Protein AF-A0A818EEG2-F1 (afdb_monomer_lite)

Secondary structure (DSSP, 8-state):
--HHHHHHHHHHHHHHHHHHHHHHHHTSS--S---S-TT--EEEEEEESSS-SEEEE-SSS-EEEEETTSEEEEEEEEES-TT-EEEEESSTT-----TTS----EE-EE--SS-TT-EEEEEEEEPPP-SSEEEEEEE-TT-SPPEE--S-TTSEEEEEPPSS-HHHHHHHHHHHHHHHHHHHHHHHHHHHS-HHHHHHHHHHS-HHHHHHHHHHHHHHTTHHHHHHHHHHHHHHHHHHHHHHHHTTS-STHHHHHHHHHHHIIIIIHHHHHHHHHHHHHHHHSHHHHHHHHHHHHHHHHHHHHHHHHHHHHHHHHHHHHHHT--

pLDDT: mean 72.92, std 18.64, range [27.44, 93.38]

Foldseek 3Di:
DPPVVVVVVVVVVVVVVVVVVVVVVLVPPDPPDDPPDPPDKAWPAKDFDADAQWDQPPPPLQAIEDAAQDWTKIKIKIPQLAQKWKWKDQDQADPDDDPPDDTPTWGWHFDDPDDPPITITMDTDRHHADQGKIFMWMDHNVGPDIHTNHSDRRRIYHHDYDPDDPVVLVVLLVVLLVQLLLLQQLLLLLVVQALVNLVCCLVPNDPVLVLLSVLCNVVCVLVLLLNLLSVVSNVVSLVVSLVSQCNVDPDPCSNVVSVVCSCPRSHDVSNVVCNVCVSPSCSVCVVVSVVSSVVCVVPSVVVSVVVVVVVVVVVVVVVVVVVVVD

Sequence (326 aa):
MKHIFILFKTSRRQALMTDGSKKEEFHTADQHQLPSERSQTYLLTMLPVAKGDYVFNGEGDQEWEIQGNTDAQFTIYGENLDGAQLSFTTHSGSCQWERKNKVYTLKVNAFDPHERMSERAFITLNLPYYNSTLYMCLTPSNSNEVFHQGDRPGLKVRVTRRALPVWTTILCLVFLLALSGLFSGLNLGLMSLTPHDLKVIQEAGTPNDRKYAKRIYPVRKRGNFLLCTILLGNVLVNSTTTILLDTLISGGFAVAAATLAIVIFGEIIPQAICSRHGLKVGSQTILLTQLFMILTLPISFPLSKLLDFILGNILENTQRGYDNTI

Structure (mmCIF, N/CA/C/O backbone):
data_AF-A0A818EEG2-F1
#
_entry.id   AF-A0A818EEG2-F1
#
loop_
_atom_site.group_PDB
_atom_site.id
_atom_site.type_symbol
_atom_site.label_atom_id
_atom_site.label_alt_id
_atom_site.label_comp_id
_atom_site.label_asym_id
_atom_site.label_entity_id
_atom_site.label_seq_id
_atom_site.pdbx_PDB_ins_code
_atom_site.Cartn_x
_atom_site.Cartn_y
_atom_site.Cartn_z
_atom_site.occupancy
_atom_site.B_iso_or_equiv
_atom_site.auth_seq_id
_atom_site.auth_comp_id
_atom_site.auth_asym_id
_atom_site.auth_atom_id
_atom_site.pdbx_PDB_model_num
ATOM 1 N N . MET A 1 1 ? 27.568 -2.363 16.804 1.00 39.66 1 MET A N 1
ATOM 2 C CA . MET A 1 1 ? 27.586 -1.542 15.566 1.00 39.66 1 MET A CA 1
ATOM 3 C C . MET A 1 1 ? 28.703 -1.866 14.556 1.00 39.66 1 MET A C 1
ATOM 5 O O . MET A 1 1 ? 28.623 -1.359 13.450 1.00 39.66 1 MET A O 1
ATOM 9 N N . LYS A 1 2 ? 29.699 -2.731 14.843 1.00 27.56 2 LYS A N 1
ATOM 10 C CA . LYS A 1 2 ? 30.751 -3.107 13.861 1.00 27.56 2 LYS A CA 1
ATOM 11 C C . LYS A 1 2 ? 30.478 -4.392 13.049 1.00 27.56 2 LYS A C 1
ATOM 13 O O . LYS A 1 2 ? 31.063 -4.561 11.988 1.00 27.56 2 LYS A O 1
ATOM 18 N N . HIS A 1 3 ? 29.546 -5.251 13.474 1.00 27.44 3 HIS A N 1
ATOM 19 C CA . HIS A 1 3 ? 29.240 -6.518 12.780 1.00 27.44 3 HIS A CA 1
ATOM 20 C C . HIS A 1 3 ? 28.270 -6.395 11.584 1.00 27.44 3 HIS A C 1
ATOM 22 O O . HIS A 1 3 ? 28.329 -7.213 10.673 1.00 27.44 3 HIS A O 1
ATOM 28 N N . ILE A 1 4 ? 27.440 -5.346 11.519 1.00 33.72 4 ILE A N 1
ATOM 29 C CA . ILE A 1 4 ? 26.512 -5.106 10.390 1.00 33.72 4 ILE A CA 1
ATOM 30 C C . ILE A 1 4 ? 27.234 -4.529 9.159 1.00 33.72 4 ILE A C 1
ATOM 32 O O . ILE A 1 4 ? 26.837 -4.780 8.023 1.00 33.72 4 ILE A O 1
ATOM 36 N N . PHE A 1 5 ? 28.358 -3.835 9.360 1.00 31.77 5 PHE A N 1
ATOM 37 C CA . PHE A 1 5 ? 29.143 -3.265 8.261 1.00 31.77 5 PHE A CA 1
ATOM 38 C C . PHE A 1 5 ? 29.984 -4.318 7.514 1.00 31.77 5 PHE A C 1
ATOM 40 O O . PHE A 1 5 ? 30.320 -4.128 6.346 1.00 31.77 5 PHE A O 1
ATOM 47 N N . ILE A 1 6 ? 30.292 -5.452 8.157 1.00 35.44 6 ILE A N 1
ATOM 48 C CA . ILE A 1 6 ? 31.030 -6.558 7.526 1.00 35.44 6 ILE A CA 1
ATOM 49 C C . ILE A 1 6 ? 30.107 -7.361 6.597 1.00 35.44 6 ILE A C 1
ATOM 51 O O . ILE A 1 6 ? 30.515 -7.677 5.484 1.00 35.44 6 ILE A O 1
ATOM 55 N N . LEU A 1 7 ? 28.839 -7.583 6.963 1.00 34.25 7 LEU A N 1
ATOM 56 C CA . LEU A 1 7 ? 27.876 -8.278 6.093 1.00 34.25 7 LEU A CA 1
ATOM 57 C C . LEU A 1 7 ? 27.548 -7.482 4.815 1.00 34.25 7 LEU A C 1
ATOM 59 O O . LEU A 1 7 ? 27.503 -8.061 3.730 1.00 34.25 7 LEU A O 1
ATOM 63 N N . PHE A 1 8 ? 27.444 -6.151 4.900 1.00 33.75 8 PHE A N 1
ATOM 64 C CA . PHE A 1 8 ? 27.245 -5.304 3.713 1.00 33.75 8 PHE A CA 1
ATOM 65 C C . PHE A 1 8 ? 28.480 -5.239 2.798 1.00 33.75 8 PHE A C 1
ATOM 67 O O . PHE A 1 8 ? 28.344 -5.158 1.575 1.00 33.75 8 PHE A O 1
ATOM 74 N N . LYS A 1 9 ? 29.698 -5.315 3.356 1.00 32.66 9 LYS A N 1
ATOM 75 C CA . LYS A 1 9 ? 30.941 -5.288 2.565 1.00 32.66 9 LYS A CA 1
ATOM 76 C C . LYS A 1 9 ? 31.256 -6.645 1.921 1.00 32.66 9 LYS A C 1
ATOM 78 O O . LYS A 1 9 ? 31.773 -6.667 0.805 1.00 32.66 9 LYS A O 1
ATOM 83 N N . THR A 1 10 ? 30.891 -7.755 2.566 1.00 32.44 10 THR A N 1
ATOM 84 C CA . THR A 1 10 ? 31.018 -9.107 1.995 1.00 32.44 10 THR A CA 1
ATOM 85 C C . THR A 1 10 ? 29.981 -9.354 0.895 1.00 32.44 10 THR A C 1
ATOM 87 O O . THR A 1 10 ? 30.344 -9.893 -0.145 1.00 32.44 10 THR A O 1
ATOM 90 N N . SER A 1 11 ? 28.746 -8.852 1.038 1.00 31.88 11 SER A N 1
ATOM 91 C CA . SER A 1 11 ? 27.722 -8.937 -0.019 1.00 31.88 11 SER A CA 1
ATOM 92 C C . SER A 1 11 ? 28.082 -8.095 -1.257 1.00 31.88 11 SER A C 1
ATOM 94 O O . SER A 1 11 ? 27.979 -8.581 -2.381 1.00 31.88 11 SER A O 1
ATOM 96 N N . ARG A 1 12 ? 28.647 -6.885 -1.079 1.00 34.28 12 ARG A N 1
ATOM 97 C CA . ARG A 1 12 ? 29.199 -6.100 -2.205 1.00 34.28 12 ARG A CA 1
ATOM 98 C C . ARG A 1 12 ? 30.396 -6.775 -2.878 1.00 34.28 12 ARG A C 1
ATOM 100 O O . ARG A 1 12 ? 30.531 -6.658 -4.089 1.00 34.28 12 ARG A O 1
ATOM 107 N N . ARG A 1 13 ? 31.260 -7.478 -2.132 1.00 29.66 13 ARG A N 1
ATOM 108 C CA . ARG A 1 13 ? 32.383 -8.231 -2.721 1.00 29.66 13 ARG A CA 1
ATOM 109 C C . ARG A 1 13 ? 31.932 -9.496 -3.447 1.00 29.66 13 ARG A C 1
ATOM 111 O O . ARG A 1 13 ? 32.523 -9.802 -4.472 1.00 29.66 13 ARG A O 1
ATOM 118 N N . GLN A 1 14 ? 30.888 -10.183 -2.984 1.00 32.84 14 GLN A N 1
ATOM 119 C CA . GLN A 1 14 ? 30.306 -11.302 -3.730 1.00 32.84 14 GLN A CA 1
ATOM 120 C C . GLN A 1 14 ? 29.607 -10.825 -5.007 1.00 32.84 14 GLN A C 1
ATOM 122 O O . GLN A 1 14 ? 29.841 -11.424 -6.045 1.00 32.84 14 GLN A O 1
ATOM 127 N N . ALA A 1 15 ? 28.886 -9.696 -4.973 1.00 35.31 15 ALA A N 1
ATOM 128 C CA . ALA A 1 15 ? 28.278 -9.109 -6.172 1.00 35.31 15 ALA A CA 1
ATOM 129 C C . ALA A 1 15 ? 29.317 -8.625 -7.208 1.00 35.31 15 ALA A C 1
ATOM 131 O O . ALA A 1 15 ? 29.121 -8.812 -8.406 1.00 35.31 15 ALA A O 1
ATOM 132 N N . LEU A 1 16 ? 30.446 -8.056 -6.762 1.00 34.44 16 LEU A N 1
ATOM 133 C CA . LEU A 1 16 ? 31.541 -7.627 -7.647 1.00 34.44 16 LEU A CA 1
ATOM 134 C C . LEU A 1 16 ? 32.441 -8.779 -8.125 1.00 34.44 16 LEU A C 1
ATOM 136 O O . LEU A 1 16 ? 32.999 -8.684 -9.211 1.00 34.44 16 LEU A O 1
ATOM 140 N N . MET A 1 17 ? 32.580 -9.876 -7.370 1.00 30.08 17 MET A N 1
ATOM 141 C CA . MET A 1 17 ? 33.321 -11.055 -7.847 1.00 30.08 17 MET A CA 1
ATOM 142 C C . MET A 1 17 ? 32.494 -11.943 -8.785 1.00 30.08 17 MET A C 1
ATOM 144 O O . MET A 1 17 ? 33.072 -12.586 -9.656 1.00 30.08 17 MET A O 1
ATOM 148 N N . THR A 1 18 ? 31.158 -11.921 -8.699 1.00 34.84 18 THR A N 1
ATOM 149 C CA . THR A 1 18 ? 30.302 -12.508 -9.745 1.00 34.84 18 THR A CA 1
ATOM 150 C C . THR A 1 18 ? 30.267 -11.684 -11.036 1.00 34.84 18 THR A C 1
ATOM 152 O O . THR A 1 18 ? 29.942 -12.250 -12.074 1.00 34.84 18 THR A O 1
ATOM 155 N N . ASP A 1 19 ? 30.633 -10.394 -11.007 1.00 39.28 19 ASP A N 1
ATOM 156 C CA . ASP A 1 19 ? 30.736 -9.538 -12.209 1.00 39.28 19 ASP A CA 1
ATOM 157 C C . ASP A 1 19 ? 32.025 -9.802 -13.012 1.00 39.28 19 ASP A C 1
ATOM 159 O O . ASP A 1 19 ? 32.034 -9.681 -14.232 1.00 39.28 19 ASP A O 1
ATOM 163 N N . GLY A 1 20 ? 33.108 -10.228 -12.350 1.00 29.88 20 GLY A N 1
ATOM 164 C CA . GLY A 1 20 ? 34.367 -10.572 -13.022 1.00 29.88 20 GLY A CA 1
ATOM 165 C C . GLY A 1 20 ? 34.292 -11.879 -13.815 1.00 29.88 20 GLY A C 1
ATOM 166 O O . GLY A 1 20 ? 34.703 -11.916 -14.968 1.00 29.88 20 GLY A O 1
ATOM 167 N N . SER A 1 21 ? 33.711 -12.934 -13.229 1.00 29.14 21 SER A N 1
ATOM 168 C CA . SER A 1 21 ? 33.670 -14.257 -13.875 1.00 29.14 21 SER A CA 1
ATOM 169 C C . SER A 1 21 ? 32.542 -14.393 -14.909 1.00 29.14 21 SER A C 1
ATOM 171 O O . SER A 1 21 ? 32.710 -15.107 -15.891 1.00 29.14 21 SER A O 1
ATOM 173 N N . LYS A 1 22 ? 31.413 -13.677 -14.747 1.00 32.00 22 LYS A N 1
ATOM 174 C CA . LYS A 1 22 ? 30.338 -13.663 -15.761 1.00 32.00 22 LYS A CA 1
ATOM 175 C C . LYS A 1 22 ? 30.616 -12.735 -16.940 1.00 32.00 22 LYS A C 1
ATOM 177 O O . LYS A 1 22 ? 30.035 -12.957 -17.998 1.00 32.00 22 LYS A O 1
ATOM 182 N N . LYS A 1 23 ? 31.496 -11.735 -16.798 1.00 32.72 23 LYS A N 1
ATOM 183 C CA . LYS A 1 23 ? 31.965 -10.946 -17.949 1.00 32.72 23 LYS A CA 1
ATOM 184 C C . LYS A 1 23 ? 32.718 -11.814 -18.951 1.00 32.72 23 LYS A C 1
ATOM 186 O O . LYS A 1 23 ? 32.505 -11.648 -20.143 1.00 32.72 23 LYS A O 1
ATOM 191 N N . GLU A 1 24 ? 33.522 -12.772 -18.492 1.00 29.08 24 GLU A N 1
ATOM 192 C CA . GLU A 1 24 ? 34.241 -13.683 -19.394 1.00 29.08 24 GLU A CA 1
ATOM 193 C C . GLU A 1 24 ? 33.330 -14.765 -20.005 1.00 29.08 24 GLU A C 1
ATOM 195 O O . GLU A 1 24 ? 33.481 -15.094 -21.180 1.00 29.08 24 GLU A O 1
ATOM 200 N N . GLU A 1 25 ? 32.306 -15.251 -19.292 1.00 27.92 25 GLU A N 1
ATOM 201 C CA . GLU A 1 25 ? 31.340 -16.205 -19.873 1.00 27.92 25 GLU A CA 1
ATOM 202 C C . GLU A 1 25 ? 30.348 -15.564 -20.859 1.00 27.92 25 GLU A C 1
ATOM 204 O O . GLU A 1 25 ? 29.968 -16.213 -21.832 1.00 27.92 25 GLU A O 1
ATOM 209 N N . PHE A 1 26 ? 29.978 -14.285 -20.696 1.00 33.38 26 PHE A N 1
ATOM 210 C CA . PHE A 1 26 ? 29.140 -13.580 -21.683 1.00 33.38 26 PHE A CA 1
ATOM 211 C C . PHE A 1 26 ? 29.899 -13.242 -22.980 1.00 33.38 26 PHE A C 1
ATOM 213 O O . PHE A 1 26 ? 29.277 -12.983 -24.007 1.00 33.38 26 PHE A O 1
ATOM 220 N N . HIS 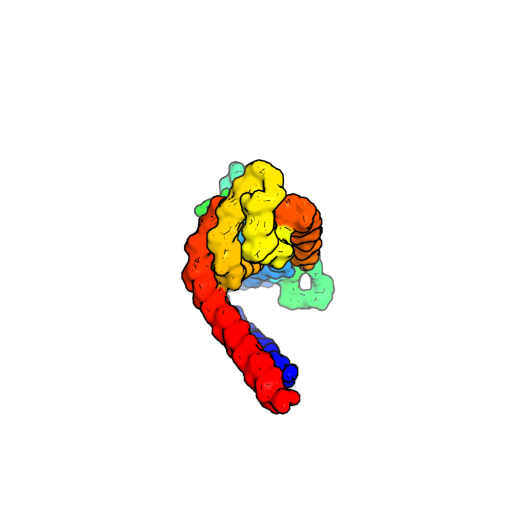A 1 27 ? 31.236 -13.263 -22.951 1.00 29.31 27 HIS A N 1
ATOM 221 C CA . HIS A 1 27 ? 32.080 -13.049 -24.128 1.00 29.31 27 HIS A CA 1
ATOM 222 C C . HIS A 1 27 ? 32.308 -14.315 -24.973 1.00 29.31 27 HIS A C 1
ATOM 224 O O . HIS A 1 27 ? 32.820 -14.192 -26.085 1.00 29.31 27 HIS A O 1
ATOM 230 N N . THR A 1 28 ? 31.923 -15.511 -24.499 1.00 28.55 28 THR A N 1
ATOM 231 C CA . THR A 1 28 ? 32.366 -16.784 -25.112 1.00 28.55 28 THR A CA 1
ATOM 232 C C . THR A 1 28 ? 31.237 -17.742 -25.523 1.00 28.55 28 THR A C 1
ATOM 234 O O . THR A 1 28 ? 31.495 -18.912 -25.797 1.00 28.55 28 THR A O 1
ATOM 237 N N . ALA A 1 29 ? 29.992 -17.271 -25.620 1.00 28.77 29 ALA A N 1
ATOM 238 C CA . ALA A 1 29 ? 28.890 -18.040 -26.201 1.00 28.77 29 ALA A CA 1
ATOM 239 C C . ALA A 1 29 ? 28.383 -17.356 -27.484 1.00 28.77 29 ALA A C 1
ATOM 241 O O . ALA A 1 29 ? 27.978 -16.198 -27.459 1.00 28.77 29 ALA A O 1
ATOM 242 N N . ASP A 1 30 ? 28.433 -18.104 -28.590 1.00 30.20 30 ASP A N 1
ATOM 243 C CA . ASP A 1 30 ? 27.936 -17.794 -29.941 1.00 30.20 30 ASP A CA 1
ATOM 244 C C . ASP A 1 30 ? 28.796 -16.901 -30.852 1.00 30.20 30 ASP A C 1
ATOM 246 O O . ASP A 1 30 ? 28.365 -15.891 -31.407 1.00 30.20 30 ASP A O 1
ATOM 250 N N . GLN A 1 31 ? 30.010 -17.381 -31.143 1.00 29.33 31 GLN A N 1
ATOM 251 C CA . GLN A 1 31 ? 30.819 -16.940 -32.290 1.00 29.33 31 GLN A CA 1
ATOM 252 C C . GLN A 1 31 ? 30.433 -17.624 -33.625 1.00 29.33 31 GLN A C 1
ATOM 254 O O . GLN A 1 31 ? 31.126 -17.464 -34.629 1.00 29.33 31 GLN A O 1
ATOM 259 N N . HIS A 1 32 ? 29.319 -18.361 -33.681 1.00 31.83 32 HIS A N 1
ATOM 260 C CA . HIS A 1 32 ? 28.859 -19.074 -34.880 1.00 31.83 32 HIS A CA 1
ATOM 261 C C . HIS A 1 32 ? 27.520 -18.550 -35.420 1.00 31.83 32 HIS A C 1
ATOM 263 O O . HIS A 1 32 ? 26.587 -19.312 -35.578 1.00 31.83 32 HIS A O 1
ATOM 269 N N . GLN A 1 33 ? 27.432 -17.250 -35.719 1.00 33.75 33 GLN A N 1
ATOM 270 C CA . GLN A 1 33 ? 26.695 -16.676 -36.867 1.00 33.75 33 GLN A CA 1
ATOM 271 C C . GLN A 1 33 ? 26.754 -15.144 -36.785 1.00 33.75 33 GLN A C 1
ATOM 273 O O . GLN A 1 33 ? 25.786 -14.466 -36.461 1.00 33.75 33 GLN A O 1
ATOM 278 N N . LEU A 1 34 ? 27.927 -14.583 -37.069 1.00 34.56 34 LEU A N 1
ATOM 279 C CA . LEU A 1 34 ? 28.079 -13.159 -37.360 1.00 34.56 34 LEU A CA 1
ATOM 280 C C . LEU A 1 34 ? 28.419 -13.042 -38.851 1.00 34.56 34 LEU A C 1
ATOM 282 O O . LEU A 1 34 ? 29.444 -13.595 -39.265 1.00 34.56 34 LEU A O 1
ATOM 286 N N . PRO A 1 35 ? 27.592 -12.384 -39.686 1.00 31.91 35 PRO A N 1
ATOM 287 C CA . PRO A 1 35 ? 28.000 -12.041 -41.038 1.00 31.91 35 PRO A CA 1
ATOM 288 C C . PRO A 1 35 ? 29.205 -11.102 -40.960 1.00 31.91 35 PRO A C 1
ATOM 290 O O . PRO A 1 35 ? 29.221 -10.128 -40.210 1.00 31.91 35 PRO A O 1
ATOM 293 N N . SER A 1 36 ? 30.238 -11.435 -41.725 1.00 31.70 36 SER A N 1
ATOM 294 C CA . SER A 1 36 ? 31.449 -10.642 -41.878 1.00 31.70 36 SER A CA 1
ATOM 295 C C . SER A 1 36 ? 31.138 -9.358 -42.651 1.00 31.70 36 SER A C 1
ATOM 297 O O . SER A 1 36 ? 31.273 -9.331 -43.864 1.00 31.70 36 SER A O 1
ATOM 299 N N . GLU A 1 37 ? 30.722 -8.296 -41.963 1.00 35.72 37 GLU A N 1
ATOM 300 C CA . GLU A 1 37 ? 30.741 -6.935 -42.506 1.00 35.72 37 GLU A CA 1
ATOM 301 C C . GLU A 1 37 ? 30.860 -5.925 -41.356 1.00 35.72 37 GLU A C 1
ATOM 303 O O . GLU A 1 37 ? 29.975 -5.785 -40.511 1.00 35.72 37 GLU A O 1
ATOM 308 N N . ARG A 1 38 ? 32.007 -5.235 -41.287 1.00 40.00 38 ARG A N 1
ATOM 309 C CA . ARG A 1 38 ? 32.193 -4.064 -40.415 1.00 40.00 38 ARG A CA 1
ATOM 310 C C . ARG A 1 38 ? 31.116 -3.043 -40.786 1.00 40.00 38 ARG A C 1
ATOM 312 O O . ARG A 1 38 ? 31.021 -2.734 -41.967 1.00 40.00 38 ARG A O 1
ATOM 319 N N . SER A 1 39 ? 30.385 -2.530 -39.790 1.00 4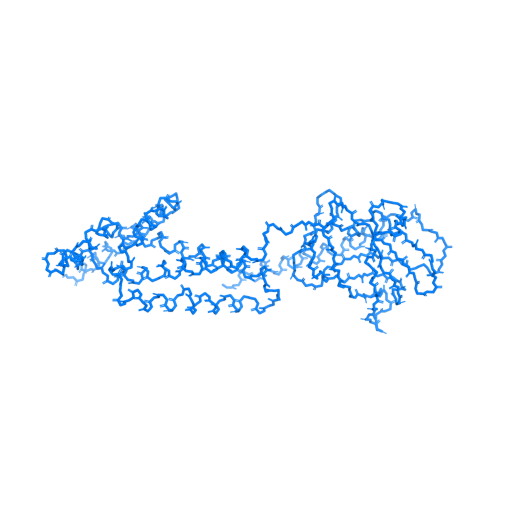7.25 39 SER A N 1
ATOM 320 C CA . SER A 1 39 ? 29.303 -1.519 -39.880 1.00 47.25 39 SER A CA 1
ATOM 321 C C . SER A 1 39 ? 27.857 -2.023 -39.761 1.00 47.25 39 SER A C 1
ATOM 323 O O . SER A 1 39 ? 26.945 -1.337 -40.212 1.00 47.25 39 SER A O 1
ATOM 325 N N . GLN A 1 40 ? 27.594 -3.165 -39.121 1.00 59.09 40 GLN A N 1
ATOM 326 C CA . GLN A 1 40 ? 26.214 -3.514 -38.750 1.00 59.09 40 GLN A CA 1
ATOM 327 C C . GLN A 1 40 ? 25.827 -2.857 -37.414 1.00 59.09 40 GLN A C 1
ATOM 329 O O . GLN A 1 40 ? 26.573 -2.942 -36.442 1.00 59.09 40 GLN A O 1
ATOM 334 N N . THR A 1 41 ? 24.672 -2.183 -37.363 1.00 62.47 41 THR A N 1
ATOM 335 C CA . THR A 1 41 ? 24.060 -1.696 -36.114 1.00 62.47 41 THR A CA 1
ATOM 336 C C . THR A 1 41 ? 23.440 -2.877 -35.373 1.00 62.47 41 THR A C 1
ATOM 338 O O . THR A 1 41 ? 22.572 -3.563 -35.920 1.00 62.47 41 THR A O 1
ATOM 341 N N . TYR A 1 42 ? 23.839 -3.110 -34.123 1.00 71.50 42 TYR A N 1
ATOM 342 C CA . TYR A 1 42 ? 23.286 -4.194 -33.308 1.00 71.50 42 TYR A CA 1
ATOM 343 C C . TYR A 1 42 ? 23.146 -3.808 -31.836 1.00 71.50 42 TYR A C 1
ATOM 345 O O . TYR A 1 42 ? 23.873 -2.961 -31.315 1.00 71.50 42 TYR A O 1
ATOM 353 N N . LEU A 1 43 ? 22.197 -4.461 -31.164 1.00 73.81 43 LEU A N 1
ATOM 354 C CA . LEU A 1 43 ? 21.972 -4.360 -29.726 1.00 73.81 43 LEU A CA 1
ATOM 355 C C . LEU A 1 43 ? 22.712 -5.482 -28.992 1.00 73.81 43 LEU A C 1
ATOM 357 O O . LEU A 1 43 ? 22.583 -6.662 -29.327 1.00 73.81 43 LEU A O 1
ATOM 361 N N . LEU A 1 44 ? 23.457 -5.109 -27.952 1.00 68.56 44 LEU A N 1
ATOM 362 C CA . LEU A 1 44 ? 24.044 -6.044 -26.994 1.00 68.56 44 LEU A CA 1
ATOM 363 C C . LEU A 1 44 ? 23.033 -6.421 -25.910 1.00 68.56 44 LEU A C 1
ATOM 365 O O . LEU A 1 44 ? 22.855 -7.598 -25.616 1.00 68.56 44 LEU A O 1
ATOM 369 N N . THR A 1 45 ? 22.386 -5.429 -25.292 1.00 71.69 45 THR A N 1
ATOM 370 C CA . THR A 1 45 ? 21.432 -5.655 -24.198 1.00 71.69 45 THR A CA 1
ATOM 371 C C . THR A 1 45 ? 20.561 -4.423 -23.942 1.00 71.69 45 THR A C 1
ATOM 373 O O . THR A 1 45 ? 20.902 -3.309 -24.351 1.00 71.69 45 THR A O 1
ATOM 376 N N . MET A 1 46 ? 19.449 -4.616 -23.233 1.00 77.38 46 MET A N 1
ATOM 377 C CA . MET A 1 46 ? 18.637 -3.541 -22.660 1.00 77.38 46 MET A CA 1
ATOM 378 C C . MET A 1 46 ? 18.574 -3.697 -21.140 1.00 77.38 46 MET A C 1
ATOM 380 O O . MET A 1 46 ? 18.313 -4.777 -20.611 1.00 77.38 46 MET A O 1
ATOM 384 N N . LEU A 1 47 ? 18.809 -2.592 -20.441 1.00 73.56 47 LEU A N 1
ATOM 385 C CA . LEU A 1 47 ? 18.759 -2.492 -18.989 1.00 73.56 47 LEU A CA 1
ATOM 386 C C . LEU A 1 47 ? 17.847 -1.329 -18.606 1.00 73.56 47 LEU A C 1
ATOM 388 O O . LEU A 1 47 ? 17.897 -0.282 -19.236 1.00 73.56 47 LEU A O 1
ATOM 392 N N . PRO A 1 48 ? 17.013 -1.455 -17.577 1.00 73.75 48 PRO A N 1
ATOM 393 C CA . PRO A 1 48 ? 16.121 -0.381 -17.176 1.00 73.75 48 PRO A CA 1
ATOM 394 C C . PRO A 1 48 ? 16.874 0.779 -16.505 1.00 73.75 48 PRO A C 1
ATOM 396 O O . PRO A 1 48 ? 17.816 0.560 -15.743 1.00 73.75 48 PRO A O 1
ATOM 399 N N . VAL A 1 49 ? 16.428 2.016 -16.757 1.00 65.50 49 VAL A N 1
ATOM 400 C CA . VAL A 1 49 ? 17.095 3.250 -16.282 1.00 65.50 49 VAL A CA 1
ATOM 401 C C . VAL A 1 49 ? 16.840 3.510 -14.794 1.00 65.50 49 VAL A C 1
ATOM 403 O O . VAL A 1 49 ? 17.736 3.929 -14.063 1.00 65.50 49 VAL A O 1
ATOM 406 N N . ALA A 1 50 ? 15.607 3.298 -14.333 1.00 59.81 50 ALA A N 1
ATOM 407 C CA . ALA A 1 50 ? 15.161 3.679 -12.995 1.00 59.81 50 ALA A CA 1
ATOM 408 C C . ALA A 1 50 ? 14.000 2.805 -12.540 1.00 59.81 50 ALA A C 1
ATOM 410 O O . ALA A 1 50 ? 13.133 2.519 -13.356 1.00 59.81 50 ALA A O 1
ATOM 411 N N . LYS A 1 51 ? 13.962 2.453 -11.243 1.00 53.28 51 LYS A N 1
ATOM 412 C CA . LYS A 1 51 ? 12.946 1.581 -10.628 1.00 53.28 51 LYS A CA 1
ATOM 413 C C . LYS A 1 51 ? 11.532 1.965 -11.096 1.00 53.28 51 LYS A C 1
ATOM 415 O O . LYS A 1 51 ? 11.059 3.055 -10.787 1.00 53.28 51 LYS A O 1
ATOM 420 N N . GLY A 1 52 ? 10.891 1.066 -11.832 1.00 58.69 52 GLY A N 1
ATOM 421 C CA . GLY A 1 52 ? 9.548 1.217 -12.387 1.00 58.69 52 GLY A CA 1
ATOM 422 C C . GLY A 1 52 ? 8.847 -0.136 -12.471 1.00 58.69 52 GLY A C 1
ATOM 423 O O . GLY A 1 52 ? 9.398 -1.145 -12.029 1.00 58.69 52 GLY A O 1
ATOM 424 N N . ASP A 1 53 ? 7.637 -0.159 -13.028 1.00 63.25 53 ASP A N 1
ATOM 425 C CA . ASP A 1 53 ? 6.801 -1.360 -13.149 1.00 63.25 53 ASP A CA 1
ATOM 426 C C . ASP A 1 53 ? 7.273 -2.288 -14.282 1.00 63.25 53 ASP A C 1
ATOM 428 O O . ASP A 1 53 ? 6.545 -2.580 -15.236 1.00 63.25 53 ASP A O 1
ATOM 432 N N . TYR A 1 54 ? 8.524 -2.727 -14.193 1.00 71.69 54 TYR A N 1
ATOM 433 C CA . TYR A 1 54 ? 9.108 -3.712 -15.085 1.00 71.69 54 TYR A CA 1
ATOM 434 C C . TYR A 1 54 ? 9.782 -4.825 -14.276 1.00 71.69 54 TYR A C 1
ATOM 436 O O . TYR A 1 54 ? 10.439 -4.581 -13.261 1.00 71.69 54 TYR A O 1
ATOM 444 N N . VAL A 1 55 ? 9.615 -6.067 -14.718 1.00 72.19 55 VAL A N 1
ATOM 445 C CA . VAL A 1 55 ? 10.152 -7.258 -14.049 1.00 72.19 55 VAL A CA 1
ATOM 446 C C . VAL A 1 55 ? 10.942 -8.049 -15.075 1.00 72.19 55 VAL A C 1
ATOM 448 O O . VAL A 1 55 ? 10.421 -8.386 -16.133 1.00 72.19 55 VAL A O 1
ATOM 451 N N . PHE A 1 56 ? 12.211 -8.336 -14.785 1.00 73.44 56 PHE A N 1
ATOM 452 C CA . PHE A 1 56 ? 12.966 -9.275 -15.607 1.00 73.44 56 PHE A CA 1
ATOM 453 C C . PHE A 1 56 ? 12.617 -10.689 -15.169 1.00 73.44 56 PHE A C 1
ATOM 455 O O . PHE A 1 56 ? 12.948 -11.085 -14.046 1.00 73.44 56 PHE A O 1
ATOM 462 N N . ASN A 1 57 ? 11.949 -11.444 -16.035 1.00 70.56 57 ASN A N 1
ATOM 463 C CA . ASN A 1 57 ? 11.681 -12.840 -15.751 1.00 70.56 57 ASN A CA 1
ATOM 464 C C . ASN A 1 57 ? 12.929 -13.664 -16.087 1.00 70.56 57 ASN A C 1
ATOM 466 O O . ASN A 1 57 ? 13.165 -14.016 -17.238 1.00 70.56 57 ASN A O 1
ATOM 470 N N . GLY A 1 58 ? 13.761 -13.928 -15.076 1.00 62.25 58 GLY A N 1
ATOM 471 C CA . GLY A 1 58 ? 14.994 -14.705 -15.228 1.00 62.25 58 GLY A CA 1
ATOM 472 C C . GLY A 1 58 ? 14.779 -16.211 -15.414 1.00 62.25 58 GLY A C 1
ATOM 473 O O . GLY A 1 58 ? 15.754 -16.923 -15.655 1.00 62.25 58 GLY A O 1
ATOM 474 N N . GLU A 1 59 ? 13.538 -16.690 -15.300 1.00 55.22 59 GLU A N 1
ATOM 475 C CA . GLU A 1 59 ? 13.156 -18.100 -15.366 1.00 55.22 59 GLU A CA 1
ATOM 476 C C . GLU A 1 59 ? 12.292 -18.331 -16.624 1.00 55.22 59 GLU A C 1
ATOM 478 O O . GLU A 1 59 ? 11.233 -17.731 -16.787 1.00 55.22 59 GLU A O 1
ATOM 483 N N . GLY A 1 60 ? 12.762 -19.162 -17.564 1.00 63.75 60 GLY A N 1
ATOM 484 C CA . GLY A 1 60 ? 12.115 -19.360 -18.872 1.00 63.75 60 GLY A CA 1
ATOM 485 C C . GLY A 1 60 ? 12.726 -18.502 -19.988 1.00 63.75 60 GLY A C 1
ATOM 486 O O . GLY A 1 60 ? 13.940 -18.513 -20.169 1.00 63.75 60 GLY A O 1
ATOM 487 N N . ASP A 1 61 ? 11.894 -17.769 -20.740 1.00 61.00 61 ASP A N 1
ATOM 488 C CA . ASP A 1 61 ? 12.275 -17.051 -21.972 1.00 61.00 61 ASP A CA 1
ATOM 489 C C . ASP A 1 61 ? 13.176 -15.812 -21.765 1.00 61.00 61 ASP A C 1
ATOM 491 O O . ASP A 1 61 ? 13.560 -15.182 -22.749 1.00 61.00 61 ASP A O 1
ATOM 495 N N . GLN A 1 62 ? 13.554 -15.458 -20.528 1.00 73.69 62 GLN A N 1
ATOM 496 C CA . GLN A 1 62 ? 14.468 -14.342 -20.216 1.00 73.69 62 GLN A CA 1
ATOM 497 C C . GLN A 1 62 ? 14.039 -13.004 -20.848 1.00 73.69 62 GLN A C 1
ATOM 499 O O . GLN A 1 62 ? 14.800 -12.351 -21.569 1.00 73.69 62 GLN A O 1
ATOM 504 N N . GLU A 1 63 ? 12.795 -12.601 -20.583 1.00 80.44 63 GLU A N 1
ATOM 505 C CA . GLU A 1 63 ? 12.144 -11.420 -21.158 1.00 80.44 63 GLU A CA 1
ATOM 506 C C . GLU A 1 63 ? 11.798 -10.354 -20.105 1.00 80.44 63 GLU A C 1
ATOM 508 O O . GLU A 1 63 ? 11.628 -10.636 -18.916 1.00 80.44 63 GLU A O 1
ATOM 513 N N . TRP A 1 64 ? 11.694 -9.104 -20.555 1.00 82.06 64 TRP A N 1
ATOM 514 C CA . TRP A 1 64 ? 11.249 -7.974 -19.747 1.00 82.06 64 TRP A CA 1
ATOM 515 C C . TRP A 1 64 ? 9.731 -7.886 -19.748 1.00 82.06 64 TRP A C 1
ATOM 517 O O . TRP A 1 64 ? 9.123 -7.610 -20.778 1.00 82.06 64 TRP A O 1
ATOM 527 N N . GLU A 1 65 ? 9.106 -8.050 -18.594 1.00 82.31 65 GLU A N 1
ATOM 528 C CA . GLU A 1 65 ? 7.695 -7.735 -18.428 1.00 82.31 65 GLU A CA 1
ATOM 529 C C . GLU A 1 65 ? 7.533 -6.241 -18.170 1.00 82.31 65 GLU A C 1
ATOM 531 O O . GLU A 1 65 ? 8.140 -5.713 -17.242 1.00 82.31 65 GLU A O 1
ATOM 536 N N . ILE A 1 66 ? 6.714 -5.564 -18.972 1.00 82.19 66 ILE A N 1
ATOM 537 C CA . ILE A 1 66 ? 6.364 -4.150 -18.795 1.00 82.19 66 ILE A CA 1
ATOM 538 C C . ILE A 1 66 ? 4.850 -3.984 -18.729 1.00 82.19 66 ILE A C 1
ATOM 540 O O . ILE A 1 66 ? 4.107 -4.701 -19.401 1.00 82.19 66 ILE A O 1
ATOM 544 N N . GLN A 1 67 ? 4.372 -3.004 -17.969 1.00 77.31 67 GLN A N 1
ATOM 545 C CA . GLN A 1 67 ? 2.955 -2.657 -17.993 1.00 77.31 67 GLN A CA 1
ATOM 546 C C . GLN A 1 67 ? 2.575 -1.927 -19.290 1.00 77.31 67 GLN A C 1
ATOM 548 O O . GLN A 1 67 ? 3.282 -1.048 -19.781 1.00 77.31 67 GLN A O 1
ATOM 553 N N . GLY A 1 68 ? 1.417 -2.276 -19.851 1.00 77.31 68 GLY A N 1
ATOM 554 C CA . GLY A 1 68 ? 0.880 -1.587 -21.022 1.00 77.31 68 GLY A CA 1
ATOM 555 C C . GLY A 1 68 ? 0.400 -0.162 -20.717 1.00 77.31 68 GLY A C 1
ATOM 556 O O . GLY A 1 68 ? -0.186 0.093 -19.662 1.00 77.31 68 GLY A O 1
ATOM 557 N N . ASN A 1 69 ? 0.558 0.742 -21.688 1.00 73.62 69 ASN A N 1
ATOM 558 C CA . ASN A 1 69 ? 0.211 2.169 -21.621 1.00 73.62 69 ASN A CA 1
ATOM 559 C C . ASN A 1 69 ? 0.961 2.947 -20.523 1.00 73.62 69 ASN A C 1
ATOM 561 O O . ASN A 1 69 ? 0.419 3.898 -19.951 1.00 73.62 69 ASN A O 1
ATOM 565 N N . THR A 1 70 ? 2.185 2.531 -20.204 1.00 73.31 70 THR A N 1
ATOM 566 C CA . THR A 1 70 ? 3.067 3.227 -19.261 1.00 73.31 70 THR A CA 1
ATOM 567 C C . THR A 1 70 ? 4.401 3.524 -19.907 1.00 73.31 70 THR A C 1
ATOM 569 O O . THR A 1 70 ? 4.905 2.694 -20.659 1.00 73.31 70 THR A O 1
ATOM 572 N N . ASP A 1 71 ? 4.974 4.680 -19.586 1.00 74.00 71 ASP A N 1
ATOM 573 C CA . ASP A 1 71 ? 6.303 5.059 -20.048 1.00 74.00 71 ASP A CA 1
ATOM 574 C C . ASP A 1 71 ? 7.359 4.242 -19.289 1.00 74.00 71 ASP A C 1
ATOM 576 O O . ASP A 1 71 ? 7.626 4.483 -18.111 1.00 74.00 71 ASP A O 1
ATOM 580 N N . ALA A 1 72 ? 7.958 3.262 -19.960 1.00 74.06 72 ALA A N 1
ATOM 581 C CA . ALA A 1 72 ? 9.038 2.445 -19.428 1.00 74.06 72 ALA A CA 1
ATOM 582 C C . ALA A 1 72 ? 10.380 2.916 -20.000 1.00 74.06 72 ALA A C 1
ATOM 584 O O . ALA A 1 72 ? 10.587 2.918 -21.213 1.00 74.06 72 ALA A O 1
ATOM 585 N N . GLN A 1 73 ? 11.298 3.333 -19.130 1.00 76.25 73 GLN A N 1
ATOM 586 C CA . GLN A 1 73 ? 12.601 3.851 -19.541 1.00 76.25 73 GLN A CA 1
ATOM 587 C C . GLN A 1 73 ? 13.660 2.749 -19.521 1.00 76.25 73 GLN A C 1
ATOM 589 O O . GLN A 1 73 ? 13.949 2.170 -18.470 1.00 76.25 73 GLN A O 1
ATOM 594 N N . PHE A 1 74 ? 14.286 2.511 -20.670 1.00 77.31 74 PHE A N 1
ATOM 595 C CA . PHE A 1 74 ? 15.383 1.562 -20.824 1.00 77.31 74 PHE A CA 1
ATOM 596 C C . PHE A 1 74 ? 16.630 2.253 -21.376 1.00 77.31 74 PHE A C 1
ATOM 598 O O . PHE A 1 74 ? 16.559 3.098 -22.264 1.00 77.31 74 PHE A O 1
ATOM 605 N N . THR A 1 75 ? 17.781 1.874 -20.842 1.00 77.75 75 THR A N 1
ATOM 606 C CA . THR A 1 75 ? 19.092 2.081 -21.442 1.00 77.75 75 THR A CA 1
ATOM 607 C C . THR A 1 75 ? 19.379 0.894 -22.346 1.00 77.75 75 THR A C 1
ATOM 609 O O . THR A 1 75 ? 19.453 -0.248 -21.890 1.00 77.75 75 THR A O 1
ATOM 612 N N . ILE A 1 76 ? 19.568 1.159 -23.627 1.00 80.00 76 ILE A N 1
ATOM 613 C CA . ILE A 1 76 ? 20.049 0.175 -24.589 1.00 80.00 76 ILE A CA 1
ATOM 614 C C . ILE A 1 76 ? 21.546 0.354 -24.817 1.00 80.00 76 ILE A C 1
ATOM 616 O O . ILE A 1 76 ? 22.053 1.476 -24.832 1.00 80.00 76 ILE A O 1
ATOM 620 N N . TYR A 1 77 ? 22.234 -0.770 -24.981 1.00 78.75 77 TYR A N 1
ATOM 621 C CA . TYR A 1 77 ? 23.665 -0.842 -25.254 1.00 78.75 77 TYR A CA 1
ATOM 622 C C . TYR A 1 77 ? 23.860 -1.465 -26.628 1.00 78.75 77 TYR A C 1
ATOM 624 O O . TYR A 1 77 ? 23.313 -2.537 -26.896 1.00 78.75 77 TYR A O 1
ATOM 632 N N . GLY A 1 78 ? 24.630 -0.810 -27.490 1.00 76.38 78 GLY A N 1
ATOM 633 C CA . GLY A 1 78 ? 24.847 -1.258 -28.862 1.00 76.38 78 GLY A CA 1
ATOM 634 C C . GLY A 1 78 ? 26.009 -0.547 -29.547 1.00 76.38 78 GLY A C 1
ATOM 635 O O . GLY A 1 78 ? 26.698 0.273 -28.941 1.00 76.38 78 GLY A O 1
ATOM 636 N N . GLU A 1 79 ? 26.209 -0.863 -30.821 1.00 76.06 79 GLU A N 1
ATOM 637 C CA . GLU A 1 79 ? 27.152 -0.168 -31.704 1.00 76.06 79 GLU A CA 1
ATOM 638 C C . GLU A 1 79 ? 26.394 0.529 -32.840 1.00 76.06 79 GLU A C 1
ATOM 640 O O . GLU A 1 79 ? 25.470 -0.057 -33.412 1.00 76.06 79 GLU A O 1
ATOM 645 N N . ASN A 1 80 ? 26.799 1.756 -33.194 1.00 72.06 80 ASN A N 1
ATOM 646 C CA . ASN A 1 80 ? 26.183 2.581 -34.243 1.00 72.06 80 ASN A CA 1
ATOM 647 C C . ASN A 1 80 ? 24.663 2.774 -34.052 1.00 72.06 80 ASN A C 1
ATOM 649 O O . ASN A 1 80 ? 23.874 2.558 -34.980 1.00 72.06 80 ASN A O 1
ATOM 653 N N . LEU A 1 81 ? 24.250 3.130 -32.834 1.00 71.50 81 LEU A N 1
ATOM 654 C CA . LEU A 1 81 ? 22.862 3.403 -32.455 1.00 71.50 81 LEU A CA 1
ATOM 655 C C . LEU A 1 81 ? 22.420 4.829 -32.817 1.00 71.50 81 LEU A C 1
ATOM 657 O O . LEU A 1 81 ? 21.219 5.111 -32.808 1.00 71.50 81 LEU A O 1
ATOM 661 N N . ASP A 1 82 ? 23.356 5.716 -33.156 1.00 71.56 82 ASP A N 1
ATOM 662 C CA . ASP A 1 82 ? 23.072 7.097 -33.544 1.00 71.56 82 ASP A CA 1
ATOM 663 C C . ASP A 1 82 ? 22.082 7.213 -34.714 1.00 71.56 82 ASP A C 1
ATOM 665 O O . ASP A 1 82 ? 22.342 6.824 -35.856 1.00 71.56 82 ASP A O 1
ATOM 669 N N . GLY A 1 83 ? 20.905 7.779 -34.425 1.00 67.69 83 GLY A N 1
ATOM 670 C CA . GLY A 1 83 ? 19.840 7.987 -35.407 1.00 67.69 83 GLY A CA 1
ATOM 671 C C . GLY A 1 83 ? 19.116 6.708 -35.836 1.00 67.69 83 GLY A C 1
ATOM 672 O O . GLY A 1 83 ? 18.264 6.768 -36.727 1.00 67.69 83 GLY A O 1
ATOM 673 N N . ALA A 1 84 ? 19.416 5.565 -35.212 1.00 73.50 84 ALA A N 1
ATOM 674 C CA . ALA A 1 84 ? 18.710 4.319 -35.465 1.00 73.50 84 ALA A CA 1
ATOM 675 C C . ALA A 1 84 ? 17.250 4.406 -34.992 1.00 73.50 84 ALA A C 1
ATOM 677 O O . ALA A 1 84 ? 16.901 5.107 -34.035 1.00 73.50 84 ALA A O 1
ATOM 678 N N . GLN A 1 85 ? 16.375 3.677 -35.676 1.00 75.94 85 GLN A N 1
ATOM 679 C CA . GLN A 1 85 ? 14.972 3.540 -35.309 1.00 75.94 85 GLN A CA 1
ATOM 680 C C . GLN A 1 85 ? 14.729 2.156 -34.715 1.00 75.94 85 GLN A C 1
ATOM 682 O O . GLN A 1 85 ? 14.989 1.139 -35.358 1.00 75.94 85 GLN A O 1
ATOM 687 N N . LEU A 1 86 ? 14.198 2.126 -33.495 1.00 79.25 86 LEU A N 1
ATOM 688 C CA . LEU A 1 86 ? 13.785 0.896 -32.829 1.00 79.25 86 LEU A CA 1
ATOM 689 C C . LEU A 1 86 ? 12.319 0.605 -33.144 1.00 79.25 86 LEU A C 1
ATOM 691 O O . LEU A 1 86 ? 11.473 1.488 -33.016 1.00 79.25 86 LEU A O 1
ATOM 695 N N . SER A 1 87 ? 12.032 -0.631 -33.542 1.00 79.25 87 SER A N 1
ATOM 696 C CA . SER A 1 87 ? 10.703 -1.145 -33.879 1.00 79.25 87 SER A CA 1
ATOM 697 C C . SER A 1 87 ? 10.448 -2.483 -33.182 1.00 79.25 87 SER A C 1
ATOM 699 O O . SER A 1 87 ? 11.388 -3.188 -32.825 1.00 79.25 87 SER A O 1
ATOM 701 N N . PHE A 1 88 ? 9.178 -2.858 -33.019 1.00 80.44 88 PHE A N 1
ATOM 702 C CA . PHE A 1 88 ? 8.773 -4.098 -32.346 1.00 80.44 88 PHE A CA 1
ATOM 703 C C . PHE A 1 88 ? 7.957 -5.003 -33.277 1.00 80.44 88 PHE A C 1
ATOM 705 O O . PHE A 1 88 ? 7.113 -4.509 -34.026 1.00 80.44 88 PHE A O 1
ATOM 712 N N . THR A 1 89 ? 8.188 -6.317 -33.212 1.00 78.94 89 THR A N 1
ATOM 713 C CA . THR A 1 89 ? 7.462 -7.358 -33.965 1.00 78.94 89 THR A CA 1
ATOM 714 C C . THR A 1 89 ? 7.006 -8.486 -33.039 1.00 78.94 89 THR A C 1
ATOM 716 O O . THR A 1 89 ? 7.606 -8.718 -31.997 1.00 78.94 89 THR A O 1
ATOM 719 N N . THR A 1 90 ? 5.950 -9.207 -33.405 1.00 76.94 90 THR A N 1
ATOM 720 C CA . THR A 1 90 ? 5.467 -10.398 -32.678 1.00 76.94 90 THR A CA 1
ATOM 721 C C . THR A 1 90 ? 6.068 -11.704 -33.203 1.00 76.94 90 THR A C 1
ATOM 723 O O . THR A 1 90 ? 5.790 -12.771 -32.663 1.00 76.94 90 THR A O 1
ATOM 726 N N . HIS A 1 91 ? 6.858 -11.648 -34.278 1.00 75.88 91 HIS A N 1
ATOM 727 C CA . HIS A 1 91 ? 7.437 -12.824 -34.926 1.00 75.88 91 HIS A CA 1
ATOM 728 C C . HIS A 1 91 ? 8.879 -13.064 -34.470 1.00 75.88 91 HIS A C 1
ATOM 730 O O . HIS A 1 91 ? 9.706 -12.164 -34.550 1.00 75.88 91 HIS A O 1
ATOM 736 N N . SER A 1 92 ? 9.203 -14.303 -34.092 1.00 70.19 92 SER A N 1
ATOM 737 C CA . SER A 1 92 ? 10.481 -14.702 -33.478 1.00 70.19 92 SER A CA 1
ATOM 738 C C . SER A 1 92 ? 11.698 -14.765 -34.417 1.00 70.19 92 SER A C 1
ATOM 740 O O . SER A 1 92 ? 12.773 -15.201 -34.012 1.00 70.19 92 SER A O 1
ATOM 742 N N . GLY A 1 93 ? 11.570 -14.332 -35.673 1.00 68.12 93 GLY A N 1
ATOM 743 C CA . GLY A 1 93 ? 12.661 -14.437 -36.651 1.00 68.12 93 GLY A CA 1
ATOM 744 C C . GLY A 1 93 ? 12.538 -13.545 -37.880 1.00 68.12 93 GLY A C 1
ATOM 745 O O . GLY A 1 93 ? 13.333 -13.670 -38.807 1.00 68.12 93 GLY A O 1
ATOM 746 N N . SER A 1 94 ? 11.549 -12.650 -37.927 1.00 71.44 94 SER A N 1
ATOM 747 C CA . SER A 1 94 ? 11.433 -11.697 -39.029 1.00 71.44 94 SER A CA 1
ATOM 748 C C . SER A 1 94 ? 10.779 -10.399 -38.577 1.00 71.44 94 SER A C 1
ATOM 750 O O . SER A 1 94 ? 9.836 -10.389 -37.787 1.00 71.44 94 SER A O 1
ATOM 752 N N . CYS A 1 95 ? 11.248 -9.288 -39.136 1.00 68.56 95 CYS A N 1
ATOM 753 C CA . CYS A 1 95 ? 10.630 -7.976 -38.953 1.00 68.56 95 CYS A CA 1
ATOM 754 C C . CYS A 1 95 ? 9.457 -7.761 -39.931 1.00 68.56 95 CYS A C 1
ATOM 756 O O . CYS A 1 95 ? 9.277 -6.664 -40.458 1.00 68.56 95 CYS A O 1
ATOM 758 N N . GLN A 1 96 ? 8.670 -8.810 -40.214 1.00 63.50 96 GLN A N 1
ATOM 759 C CA . GLN A 1 96 ? 7.446 -8.690 -41.006 1.00 63.50 96 GLN A CA 1
ATOM 760 C C . GLN A 1 96 ? 6.351 -8.076 -40.135 1.00 63.50 96 GLN A C 1
ATOM 762 O O . GLN A 1 96 ? 5.885 -8.689 -39.181 1.00 63.50 96 GLN A O 1
ATOM 767 N N . TRP A 1 97 ? 5.952 -6.850 -40.459 1.00 63.66 97 TRP A N 1
ATOM 768 C CA . TRP A 1 97 ? 4.848 -6.165 -39.799 1.00 63.66 97 TRP A CA 1
ATOM 769 C C . TRP A 1 97 ? 3.743 -5.874 -40.816 1.00 63.66 97 TRP A C 1
ATOM 771 O O . TRP A 1 97 ? 3.990 -5.458 -41.951 1.00 63.66 97 TRP A O 1
ATOM 781 N N . GLU A 1 98 ? 2.492 -6.073 -40.418 1.00 47.66 98 GLU A N 1
ATOM 782 C CA . GLU A 1 98 ? 1.356 -5.614 -41.203 1.00 47.66 98 GLU A CA 1
ATOM 783 C C . GLU A 1 98 ? 1.242 -4.090 -41.064 1.00 47.66 98 GLU A C 1
ATOM 785 O O . GLU A 1 98 ? 0.860 -3.612 -39.999 1.00 47.66 98 GLU A O 1
ATOM 790 N N . ARG A 1 99 ? 1.495 -3.337 -42.153 1.00 44.84 99 ARG A N 1
ATOM 791 C CA . ARG A 1 99 ? 0.706 -2.160 -42.621 1.00 44.84 99 ARG A CA 1
ATOM 792 C C . ARG A 1 99 ? -0.166 -1.425 -41.586 1.00 44.84 99 ARG A C 1
ATOM 794 O O . ARG A 1 99 ? -0.098 -0.211 -41.405 1.00 44.84 99 ARG A O 1
ATOM 801 N N . LYS A 1 100 ? -1.115 -2.179 -41.036 1.00 39.69 100 LYS A N 1
ATOM 802 C CA . LYS A 1 100 ? -2.289 -1.713 -40.305 1.00 39.69 100 LYS A CA 1
ATOM 803 C C . LYS A 1 100 ? -2.095 -1.620 -38.788 1.00 39.69 100 LYS A C 1
ATOM 805 O O . LYS A 1 100 ? -2.850 -0.879 -38.166 1.00 39.69 100 LYS A O 1
ATOM 810 N N . ASN A 1 101 ? -1.092 -2.277 -38.202 1.00 43.56 101 ASN A N 1
ATOM 811 C CA . ASN A 1 101 ? -0.813 -2.180 -36.768 1.00 43.56 101 ASN A CA 1
ATOM 812 C C . ASN A 1 101 ? 0.392 -1.265 -36.532 1.00 43.56 101 ASN A C 1
ATOM 814 O O . ASN A 1 101 ? 1.510 -1.570 -36.933 1.00 43.56 101 ASN A O 1
ATOM 818 N N . LYS A 1 102 ? 0.132 -0.101 -35.920 1.00 42.91 102 LYS A N 1
ATOM 819 C CA . LYS A 1 102 ? 1.126 0.934 -35.601 1.00 42.91 102 LYS A CA 1
ATOM 820 C C . LYS A 1 102 ? 2.333 0.323 -34.881 1.00 42.91 102 LYS A C 1
ATOM 822 O O . LYS A 1 102 ? 2.234 -0.072 -33.722 1.00 42.91 102 LYS A O 1
ATOM 827 N N . VAL A 1 103 ? 3.464 0.297 -35.576 1.00 53.41 103 VAL A N 1
ATOM 828 C CA . VAL A 1 103 ? 4.776 -0.004 -35.007 1.00 53.41 103 VAL A CA 1
ATOM 829 C C . VAL A 1 103 ? 5.217 1.217 -34.199 1.00 53.41 103 VAL A C 1
ATOM 831 O O . VAL A 1 103 ? 5.196 2.342 -34.699 1.00 53.41 103 VAL A O 1
ATOM 834 N N . TYR A 1 104 ? 5.569 1.012 -32.930 1.00 59.16 104 TYR A N 1
ATOM 835 C CA . TYR A 1 104 ? 6.121 2.064 -32.080 1.00 59.16 104 TYR A CA 1
ATOM 836 C C . TYR A 1 104 ? 7.566 2.297 -32.487 1.00 59.16 104 TYR A C 1
ATOM 838 O O . TYR A 1 104 ? 8.465 1.601 -32.027 1.00 59.16 104 TYR A O 1
ATOM 846 N N . THR A 1 105 ? 7.762 3.238 -33.404 1.00 56.47 105 THR A N 1
ATOM 847 C CA . THR A 1 105 ? 9.087 3.631 -33.864 1.00 56.47 105 THR A CA 1
ATOM 848 C C . THR A 1 105 ? 9.650 4.693 -32.933 1.00 56.47 105 THR A C 1
ATOM 850 O O . THR A 1 105 ? 9.137 5.812 -32.874 1.00 56.47 105 THR A O 1
ATOM 853 N N . LEU A 1 106 ? 10.709 4.351 -32.208 1.00 63.34 106 LEU A N 1
ATOM 854 C CA . LEU A 1 106 ? 11.415 5.286 -31.338 1.00 63.34 106 LEU A CA 1
ATOM 855 C C . LEU A 1 106 ? 12.751 5.640 -31.973 1.00 63.34 106 LEU A C 1
ATOM 857 O O . LEU A 1 106 ? 13.514 4.757 -32.365 1.00 63.34 106 LEU A O 1
ATOM 861 N N . LYS A 1 107 ? 13.023 6.941 -32.086 1.00 62.22 107 LYS A N 1
ATOM 862 C CA . LYS A 1 107 ? 14.341 7.422 -32.491 1.00 62.22 107 LYS A CA 1
ATOM 863 C C . LYS A 1 107 ? 15.286 7.270 -31.315 1.00 62.22 107 LYS A C 1
ATOM 865 O O . LYS A 1 107 ? 15.011 7.772 -30.226 1.00 62.22 107 LYS A O 1
ATOM 870 N N . VAL A 1 108 ? 16.376 6.566 -31.555 1.00 63.66 108 VAL A N 1
ATOM 871 C CA . VAL A 1 108 ? 17.426 6.360 -30.577 1.00 63.66 108 VAL A CA 1
ATOM 872 C C . VAL A 1 108 ? 18.367 7.560 -30.651 1.00 63.66 108 VAL A C 1
ATOM 874 O O . VAL A 1 108 ? 19.033 7.778 -31.660 1.00 63.66 108 VAL A O 1
ATOM 877 N N . ASN A 1 109 ? 18.385 8.369 -29.593 1.00 58.72 109 ASN A N 1
ATOM 878 C CA . ASN A 1 109 ? 19.378 9.427 -29.429 1.00 58.72 109 ASN A CA 1
ATOM 879 C C . ASN A 1 109 ? 20.477 8.866 -28.518 1.00 58.72 109 ASN A C 1
ATOM 881 O O . ASN A 1 109 ? 20.237 8.711 -27.315 1.00 58.72 109 ASN A O 1
ATOM 885 N N . ALA A 1 110 ? 21.641 8.510 -29.070 1.00 56.97 110 ALA A N 1
ATOM 886 C CA . ALA A 1 110 ? 22.764 8.094 -28.241 1.00 56.97 110 ALA A CA 1
ATOM 887 C C . ALA A 1 110 ? 23.347 9.319 -27.528 1.00 56.97 110 ALA A C 1
ATOM 889 O O . ALA A 1 110 ? 23.354 10.435 -28.053 1.00 56.97 110 ALA A O 1
ATOM 890 N N . PHE A 1 111 ? 23.770 9.129 -26.282 1.00 55.12 111 PHE A N 1
ATOM 891 C CA . PHE A 1 111 ? 24.280 10.217 -25.456 1.00 55.12 111 PHE A CA 1
ATOM 892 C C . PHE A 1 111 ? 25.537 9.752 -24.729 1.00 55.12 111 PHE A C 1
ATOM 894 O O . PHE A 1 111 ? 25.513 9.555 -23.520 1.00 55.12 111 PHE A O 1
ATOM 901 N N . ASP A 1 112 ? 26.633 9.566 -25.469 1.00 48.56 112 ASP A N 1
ATOM 902 C CA . ASP A 1 112 ? 27.974 9.683 -24.890 1.00 48.56 112 ASP A CA 1
ATOM 903 C C . ASP A 1 112 ? 29.053 9.936 -25.967 1.00 48.56 112 ASP A C 1
ATOM 905 O O . ASP A 1 112 ? 29.403 9.022 -26.712 1.00 48.56 112 ASP A O 1
ATOM 909 N N . PRO A 1 113 ? 29.616 11.153 -26.077 1.00 47.06 113 PRO A N 1
ATOM 910 C CA . PRO A 1 113 ? 30.742 11.424 -26.968 1.00 47.06 113 PRO A CA 1
ATOM 911 C C . PRO A 1 113 ? 32.111 10.989 -26.400 1.00 47.06 113 PRO A C 1
ATOM 913 O O . PRO A 1 113 ? 33.124 11.237 -27.058 1.00 47.06 113 PRO A O 1
ATOM 916 N N . HIS A 1 114 ? 32.192 10.381 -25.202 1.00 46.19 114 HIS A N 1
ATOM 917 C CA . HIS A 1 114 ? 33.473 10.141 -24.516 1.00 46.19 114 HIS A CA 1
ATOM 918 C C . HIS A 1 114 ? 33.820 8.675 -24.168 1.00 46.19 114 HIS A C 1
ATOM 920 O O . HIS A 1 114 ? 34.983 8.414 -23.844 1.00 46.19 114 HIS A O 1
ATOM 926 N N . GLU A 1 115 ? 32.906 7.703 -24.299 1.00 44.38 115 GLU A N 1
ATOM 927 C CA . GLU A 1 115 ? 33.193 6.265 -24.102 1.00 44.38 115 GLU A CA 1
ATOM 928 C C . GLU A 1 115 ? 33.190 5.486 -25.431 1.00 44.38 115 GLU A C 1
ATOM 930 O O . GLU A 1 115 ? 32.162 5.156 -26.009 1.00 44.38 115 GLU A O 1
ATOM 935 N N . ARG A 1 116 ? 34.387 5.147 -25.916 1.00 46.16 116 ARG A N 1
ATOM 936 C CA . ARG A 1 116 ? 34.659 4.577 -27.249 1.00 46.16 116 ARG A CA 1
ATOM 937 C C . ARG A 1 116 ? 34.259 3.103 -27.462 1.00 46.16 116 ARG A C 1
ATOM 939 O O . ARG A 1 116 ? 34.714 2.522 -28.442 1.00 46.16 116 ARG A O 1
ATOM 946 N N . MET A 1 117 ? 33.502 2.472 -26.556 1.00 45.69 117 MET A N 1
ATOM 947 C CA . MET A 1 117 ? 33.346 1.002 -26.568 1.00 45.69 117 MET A CA 1
ATOM 948 C C . MET A 1 117 ? 31.924 0.441 -26.411 1.00 45.69 117 MET A C 1
ATOM 950 O O . MET A 1 117 ? 31.766 -0.772 -26.394 1.00 45.69 117 MET A O 1
ATOM 954 N N . SER A 1 118 ? 30.891 1.278 -26.347 1.00 54.16 118 SER A N 1
ATOM 955 C CA . SER A 1 118 ? 29.490 0.879 -26.564 1.00 54.16 118 SER A CA 1
ATOM 956 C C . SER A 1 118 ? 28.642 2.141 -26.483 1.00 54.16 118 SER A C 1
ATOM 958 O O . SER A 1 118 ? 28.647 2.796 -25.437 1.00 54.16 118 SER A O 1
ATOM 960 N N . GLU A 1 119 ? 27.922 2.493 -27.543 1.00 64.12 119 GLU A N 1
ATOM 961 C CA . GLU A 1 119 ? 26.984 3.610 -27.480 1.00 64.12 119 GLU A CA 1
ATOM 962 C C . GLU A 1 119 ? 25.848 3.229 -26.526 1.00 64.12 119 GLU A C 1
ATOM 964 O O . GLU A 1 119 ? 25.221 2.171 -26.651 1.00 64.12 119 GLU A O 1
ATOM 969 N N . ARG A 1 120 ? 25.612 4.081 -25.524 1.00 67.12 120 ARG A N 1
ATOM 970 C CA . ARG A 1 120 ? 24.448 3.979 -24.644 1.00 67.12 120 ARG A CA 1
ATOM 971 C C . ARG A 1 120 ? 23.393 4.933 -25.157 1.00 67.12 120 ARG A C 1
ATOM 973 O O . ARG A 1 120 ? 23.671 6.112 -25.388 1.00 67.12 120 ARG A O 1
ATOM 980 N N . ALA A 1 121 ? 22.171 4.441 -25.280 1.00 69.44 121 ALA A N 1
ATOM 981 C CA . ALA A 1 121 ? 21.046 5.289 -25.615 1.00 69.44 121 ALA A CA 1
ATOM 982 C C . ALA A 1 121 ? 19.878 5.060 -24.664 1.00 69.44 121 ALA A C 1
ATOM 984 O O . ALA A 1 121 ? 19.629 3.947 -24.203 1.00 69.44 121 ALA A O 1
ATOM 985 N N . PHE A 1 122 ? 19.167 6.143 -24.369 1.00 71.25 122 PHE A N 1
ATOM 986 C CA . PHE A 1 122 ? 17.999 6.127 -23.502 1.00 71.25 122 PHE A CA 1
ATOM 987 C C . PHE A 1 122 ? 16.745 6.103 -24.367 1.00 71.25 122 PHE A C 1
ATOM 989 O O . PHE A 1 122 ? 16.549 6.977 -25.212 1.00 71.25 122 PHE A O 1
ATOM 996 N N . ILE A 1 123 ? 15.894 5.106 -24.152 1.00 74.12 123 ILE A N 1
ATOM 997 C CA . ILE A 1 123 ? 14.619 4.959 -24.849 1.00 74.12 123 ILE A CA 1
ATOM 998 C C . ILE A 1 123 ? 13.468 4.958 -23.844 1.00 74.12 123 ILE A C 1
ATOM 1000 O O . ILE A 1 123 ? 13.554 4.355 -22.774 1.00 74.12 123 ILE A O 1
ATOM 1004 N N . THR A 1 124 ? 12.370 5.610 -24.216 1.00 73.50 124 THR A N 1
ATOM 1005 C CA . THR A 1 124 ? 11.113 5.584 -23.461 1.00 73.50 124 THR A CA 1
ATOM 1006 C C . THR A 1 124 ? 10.092 4.782 -24.257 1.00 73.50 124 THR A C 1
ATOM 1008 O O . THR A 1 124 ? 9.618 5.231 -25.300 1.00 73.50 124 THR A O 1
ATOM 1011 N N . LEU A 1 125 ? 9.776 3.579 -23.783 1.00 75.06 125 LEU A N 1
ATOM 1012 C CA . LEU A 1 125 ? 8.802 2.672 -24.381 1.00 75.06 125 LEU A CA 1
ATOM 1013 C C . LEU A 1 125 ? 7.415 2.955 -23.805 1.00 75.06 125 LEU A C 1
ATOM 1015 O O . LEU A 1 125 ? 7.196 2.738 -22.620 1.00 75.06 125 LEU A O 1
ATOM 1019 N N . ASN A 1 126 ? 6.465 3.375 -24.638 1.00 74.94 126 ASN A N 1
ATOM 1020 C CA . ASN A 1 126 ? 5.044 3.385 -24.286 1.00 74.94 126 ASN A CA 1
ATOM 1021 C C . ASN A 1 126 ? 4.309 2.427 -25.223 1.00 74.94 126 ASN A C 1
ATOM 1023 O O . ASN A 1 126 ? 3.915 2.795 -26.331 1.00 74.94 126 ASN A O 1
ATOM 1027 N N . LEU A 1 127 ? 4.213 1.168 -24.798 1.00 75.50 127 LEU A N 1
ATOM 1028 C CA . LEU A 1 127 ? 3.621 0.091 -25.584 1.00 75.50 127 LEU A CA 1
ATOM 1029 C C . LEU A 1 127 ? 2.202 -0.202 -25.072 1.00 75.50 127 LEU A C 1
ATOM 1031 O O . LEU A 1 127 ? 1.998 -0.320 -23.862 1.00 75.50 127 LEU A O 1
ATOM 1035 N N . PRO A 1 128 ? 1.197 -0.327 -25.951 1.00 73.38 128 PRO A N 1
ATOM 1036 C CA . PRO A 1 128 ? -0.156 -0.671 -25.571 1.00 73.38 128 PRO A CA 1
ATOM 1037 C C . PRO A 1 128 ? -0.195 -2.160 -25.250 1.00 73.38 128 PRO A C 1
ATOM 1039 O O . PRO A 1 128 ? 0.696 -2.926 -25.618 1.00 73.38 128 PRO A O 1
ATOM 1042 N N . TYR A 1 129 ? -1.240 -2.581 -24.549 1.00 74.88 129 TYR A N 1
ATOM 1043 C CA . TYR A 1 129 ? -1.361 -3.977 -24.158 1.00 74.88 129 TYR A CA 1
ATOM 1044 C C . TYR A 1 129 ? -1.401 -4.911 -25.378 1.00 74.88 129 TYR A C 1
ATOM 1046 O O . TYR A 1 129 ? -2.325 -4.835 -26.192 1.00 74.88 129 TYR A O 1
ATOM 1054 N N . TYR A 1 130 ? -0.442 -5.834 -25.429 1.00 73.88 130 TYR A N 1
ATOM 1055 C CA . TYR A 1 130 ? -0.370 -6.927 -26.390 1.00 73.88 130 TYR A CA 1
ATOM 1056 C C . TYR A 1 130 ? -0.179 -8.244 -25.643 1.00 73.88 130 TYR A C 1
ATOM 1058 O O . TYR A 1 130 ? 0.716 -8.373 -24.816 1.00 73.88 130 TYR A O 1
ATOM 1066 N N . ASN A 1 131 ? -1.009 -9.242 -25.945 1.00 74.69 131 ASN A N 1
ATOM 1067 C CA . ASN A 1 131 ? -0.953 -10.555 -25.297 1.00 74.69 131 ASN A CA 1
ATOM 1068 C C . ASN A 1 131 ? 0.084 -11.481 -25.959 1.00 74.69 131 ASN A C 1
ATOM 1070 O O . ASN A 1 131 ? -0.215 -12.626 -26.300 1.00 74.69 131 ASN A O 1
ATOM 1074 N N . SER A 1 132 ? 1.267 -10.953 -26.264 1.00 77.06 132 SER A N 1
ATOM 1075 C CA . SER A 1 132 ? 2.345 -11.665 -26.955 1.00 77.06 132 SER A CA 1
ATOM 1076 C C . SER A 1 132 ? 3.690 -11.034 -26.611 1.00 77.06 132 SER A C 1
ATOM 1078 O O . SER A 1 132 ? 3.757 -9.845 -26.293 1.00 77.06 132 SER A O 1
ATOM 1080 N N . THR A 1 133 ? 4.753 -11.830 -26.689 1.00 80.44 133 THR A N 1
ATOM 1081 C CA . THR A 1 133 ? 6.127 -11.342 -26.574 1.00 80.44 133 THR A CA 1
ATOM 1082 C C . THR A 1 133 ? 6.485 -10.522 -27.810 1.00 80.44 133 THR A C 1
ATOM 1084 O O . THR A 1 133 ? 6.228 -10.927 -28.945 1.00 80.44 133 THR A O 1
AT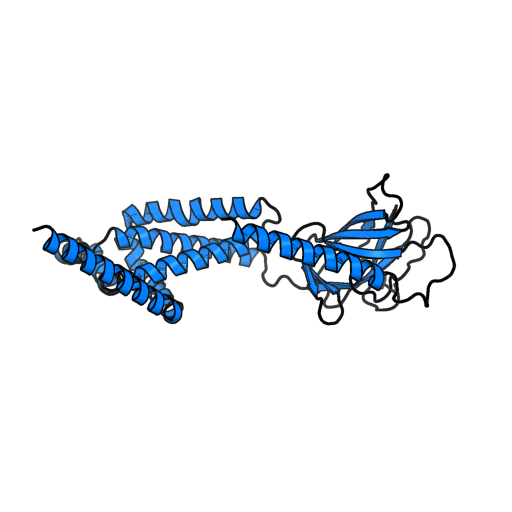OM 1087 N N . LEU A 1 134 ? 7.053 -9.345 -27.575 1.00 80.88 134 LEU A N 1
ATOM 1088 C CA . LEU A 1 134 ? 7.555 -8.442 -28.595 1.00 80.88 134 LEU A CA 1
ATOM 1089 C C . LEU A 1 134 ? 9.067 -8.625 -28.732 1.00 80.88 134 LEU A C 1
ATOM 1091 O O . LEU A 1 134 ? 9.811 -8.555 -27.752 1.00 80.88 134 LEU A O 1
ATOM 1095 N N . TYR A 1 135 ? 9.499 -8.818 -29.970 1.00 82.00 135 TYR A N 1
ATOM 1096 C CA . TYR A 1 135 ? 10.888 -8.877 -30.396 1.00 82.00 135 TYR A CA 1
ATOM 1097 C C . TYR A 1 135 ? 11.318 -7.526 -30.960 1.00 82.00 135 TYR A C 1
ATOM 1099 O O . TYR A 1 135 ? 10.520 -6.812 -31.577 1.00 82.00 135 TYR A O 1
ATOM 1107 N N . MET A 1 136 ? 12.586 -7.176 -30.759 1.00 82.56 136 MET A N 1
ATOM 1108 C CA . MET A 1 136 ? 13.148 -5.906 -31.210 1.00 82.56 136 MET A CA 1
ATOM 1109 C C . MET A 1 136 ? 13.753 -5.993 -32.616 1.00 82.56 136 MET A C 1
ATOM 1111 O O . MET A 1 136 ? 14.500 -6.911 -32.958 1.00 82.56 136 MET A O 1
ATOM 1115 N N . CYS A 1 137 ? 13.465 -4.968 -33.410 1.00 80.75 137 CYS A N 1
ATOM 1116 C CA . CYS A 1 137 ? 13.973 -4.744 -34.755 1.00 80.75 137 CYS A CA 1
ATOM 1117 C C . CYS A 1 137 ? 14.647 -3.371 -34.816 1.00 80.75 137 CYS A C 1
ATOM 1119 O O . CYS A 1 137 ? 14.104 -2.392 -34.303 1.00 80.75 137 CYS A O 1
ATOM 1121 N N . LEU A 1 138 ? 15.807 -3.288 -35.465 1.00 81.25 138 LEU A N 1
ATOM 1122 C CA . LEU A 1 138 ? 16.541 -2.039 -35.656 1.00 81.25 138 LEU A CA 1
ATOM 1123 C C . LEU A 1 138 ? 16.591 -1.659 -37.129 1.00 81.25 138 LEU A C 1
ATOM 1125 O O . LEU A 1 138 ? 16.892 -2.491 -37.982 1.00 81.25 138 LEU A O 1
ATOM 1129 N N . THR A 1 139 ? 16.374 -0.378 -37.394 1.00 80.44 139 THR A N 1
ATOM 1130 C CA . THR A 1 139 ? 16.602 0.241 -38.698 1.00 80.44 139 THR A CA 1
ATOM 1131 C C . THR A 1 139 ? 17.722 1.273 -38.539 1.00 80.44 139 THR A C 1
ATOM 1133 O O . THR A 1 139 ? 17.512 2.278 -37.851 1.00 80.44 139 THR A O 1
ATOM 1136 N N . PRO A 1 140 ? 18.916 1.044 -39.109 1.00 78.56 140 PRO A N 1
ATOM 1137 C CA . PRO A 1 140 ? 20.023 1.998 -39.055 1.00 78.56 140 PRO A CA 1
ATOM 1138 C C . PRO A 1 140 ? 19.652 3.341 -39.696 1.00 78.56 140 PRO A C 1
ATOM 1140 O O . PRO A 1 140 ? 18.884 3.381 -40.651 1.00 78.56 140 PRO A O 1
ATOM 1143 N N . SER A 1 141 ? 20.253 4.445 -39.241 1.00 76.38 141 SER A N 1
ATOM 1144 C CA . SER A 1 141 ? 20.014 5.784 -39.821 1.00 76.38 141 SER A CA 1
ATOM 1145 C C . SER A 1 141 ? 20.342 5.856 -41.324 1.00 76.38 141 SER A C 1
ATOM 1147 O O . SER A 1 141 ? 19.693 6.564 -42.092 1.00 76.38 141 SER A O 1
ATOM 1149 N N . ASN A 1 142 ? 21.334 5.069 -41.756 1.00 75.69 142 ASN A N 1
ATOM 1150 C CA . ASN A 1 142 ? 21.879 5.089 -43.115 1.00 75.69 142 ASN A CA 1
ATOM 1151 C C . ASN A 1 142 ? 21.200 4.096 -44.077 1.00 75.69 142 ASN A C 1
ATOM 1153 O O . ASN A 1 142 ? 21.598 4.015 -45.239 1.00 75.69 142 ASN A O 1
ATOM 1157 N N . SER A 1 143 ? 20.206 3.324 -43.625 1.00 74.06 143 SER A N 1
ATOM 1158 C CA . SER A 1 143 ? 19.569 2.282 -44.438 1.00 74.06 143 SER A CA 1
ATOM 1159 C C . SER A 1 143 ? 18.082 2.139 -44.132 1.00 74.06 143 SER A C 1
ATOM 1161 O O . SER A 1 143 ? 17.668 2.238 -42.986 1.00 74.06 143 SER A O 1
ATOM 1163 N N . ASN A 1 144 ? 17.285 1.787 -45.140 1.00 72.12 144 ASN A N 1
ATOM 1164 C CA . ASN A 1 144 ? 15.866 1.460 -44.950 1.00 72.12 144 ASN A CA 1
ATOM 1165 C C . ASN A 1 144 ? 15.623 -0.025 -44.626 1.00 72.12 144 ASN A C 1
ATOM 1167 O O . ASN A 1 144 ? 14.472 -0.449 -44.516 1.00 72.12 144 ASN A O 1
ATOM 1171 N N . GLU A 1 145 ? 16.685 -0.823 -44.517 1.00 76.19 145 GLU A N 1
ATOM 1172 C CA . GLU A 1 145 ? 16.590 -2.240 -44.182 1.00 76.19 145 GLU A CA 1
ATOM 1173 C C . GLU A 1 145 ? 16.419 -2.430 -42.676 1.00 76.19 145 GLU A C 1
ATOM 1175 O O . GLU A 1 145 ? 17.070 -1.772 -41.863 1.00 76.19 145 GLU A O 1
ATOM 1180 N N . VAL A 1 146 ? 15.498 -3.323 -42.314 1.00 76.75 146 VAL A N 1
ATOM 1181 C CA . VAL A 1 146 ? 15.147 -3.606 -40.923 1.00 76.75 146 VAL A CA 1
ATOM 1182 C C . VAL A 1 146 ? 15.784 -4.926 -40.516 1.00 76.75 146 VAL A C 1
ATOM 1184 O O . VAL A 1 146 ? 15.476 -5.972 -41.091 1.00 76.75 146 VAL A O 1
ATOM 1187 N N . PHE A 1 147 ? 16.627 -4.885 -39.490 1.00 80.56 147 PHE A N 1
ATOM 1188 C CA . PHE A 1 147 ? 17.349 -6.044 -38.981 1.00 80.56 147 PHE A CA 1
ATOM 1189 C C . PHE A 1 147 ? 16.714 -6.558 -37.691 1.00 80.56 147 PHE A C 1
ATOM 1191 O O . PHE A 1 147 ? 16.580 -5.831 -36.701 1.00 80.56 147 PHE A O 1
ATOM 1198 N N . HIS A 1 148 ? 16.346 -7.839 -37.694 1.00 81.69 148 HIS A N 1
ATOM 1199 C CA . HIS A 1 148 ? 15.855 -8.532 -36.507 1.00 81.69 148 HIS A CA 1
ATOM 1200 C C . HIS A 1 148 ? 17.021 -8.825 -35.560 1.00 81.69 148 HIS A C 1
ATOM 1202 O O . HIS A 1 148 ? 18.026 -9.389 -35.984 1.00 81.69 148 HIS A O 1
ATOM 1208 N N . GLN A 1 149 ? 16.890 -8.476 -34.278 1.00 79.81 149 GLN A N 1
ATOM 1209 C CA . GLN A 1 149 ? 17.985 -8.614 -33.302 1.00 79.81 149 GLN A CA 1
ATOM 1210 C C . GLN A 1 149 ? 18.120 -10.029 -32.710 1.00 79.81 149 GLN A C 1
ATOM 1212 O O . GLN A 1 149 ? 19.012 -10.295 -31.905 1.00 79.81 149 GLN A O 1
ATOM 1217 N N . GLY A 1 150 ? 17.265 -10.953 -33.149 1.00 74.94 150 GLY A N 1
ATOM 1218 C CA . GLY A 1 150 ? 17.281 -12.357 -32.746 1.00 74.94 150 GLY A CA 1
ATOM 1219 C C . GLY A 1 150 ? 16.498 -12.625 -31.463 1.00 74.94 150 GLY A C 1
ATOM 1220 O O . GLY A 1 150 ? 15.890 -11.732 -30.878 1.00 74.94 150 GLY A O 1
ATOM 1221 N N . ASP A 1 151 ? 16.518 -13.885 -31.035 1.00 75.38 151 ASP A N 1
ATOM 1222 C CA . ASP A 1 151 ? 15.858 -14.369 -29.816 1.00 75.38 151 ASP A CA 1
ATOM 1223 C C . ASP A 1 151 ? 16.820 -14.353 -28.614 1.00 75.38 151 ASP A C 1
ATOM 1225 O O . ASP A 1 151 ? 16.990 -15.334 -27.893 1.00 75.38 151 ASP A O 1
ATOM 1229 N N . ARG A 1 152 ? 17.549 -13.243 -28.448 1.00 73.06 152 ARG A N 1
ATOM 1230 C CA . ARG A 1 152 ? 18.552 -13.115 -27.386 1.00 73.06 152 ARG A CA 1
ATOM 1231 C C . ARG A 1 152 ? 17.891 -12.813 -26.037 1.00 73.06 152 ARG A C 1
ATOM 1233 O O . ARG A 1 152 ? 16.950 -12.010 -25.982 1.00 73.06 152 ARG A O 1
ATOM 1240 N N . PRO A 1 153 ? 18.400 -13.391 -24.935 1.00 71.69 153 PRO A N 1
ATOM 1241 C CA . PRO A 1 153 ? 17.881 -13.106 -23.609 1.00 71.69 153 PRO A CA 1
ATOM 1242 C C . PRO A 1 153 ? 18.101 -11.638 -23.254 1.00 71.69 153 PRO A C 1
ATOM 1244 O O . PRO A 1 153 ? 19.143 -11.050 -23.545 1.00 71.69 153 PRO A O 1
ATOM 1247 N N . GLY A 1 154 ? 17.090 -11.026 -22.650 1.00 70.94 154 GLY A N 1
ATOM 1248 C CA . GLY A 1 154 ? 17.100 -9.603 -22.350 1.00 70.94 154 GLY A CA 1
ATOM 1249 C C . GLY A 1 154 ? 16.676 -8.701 -23.499 1.00 70.94 154 GLY A C 1
ATOM 1250 O O . GLY A 1 154 ? 16.477 -7.537 -23.211 1.00 70.94 154 GLY A O 1
ATOM 1251 N N . LEU A 1 155 ? 16.473 -9.177 -24.738 1.00 76.81 155 LEU A N 1
ATOM 1252 C CA . LEU A 1 155 ? 15.967 -8.356 -25.857 1.00 76.81 155 LEU A CA 1
ATOM 1253 C C . LEU A 1 155 ? 14.476 -8.581 -26.186 1.00 76.81 155 LEU A C 1
ATOM 1255 O O . LEU A 1 155 ? 13.948 -8.027 -27.153 1.00 76.81 155 LEU A O 1
ATOM 1259 N N . LYS A 1 156 ? 13.792 -9.386 -25.375 1.00 82.25 156 LYS A N 1
ATOM 1260 C CA . LYS A 1 156 ? 12.357 -9.660 -25.475 1.00 82.25 156 LYS A CA 1
ATOM 1261 C C . LYS A 1 156 ? 11.580 -8.833 -24.468 1.00 82.25 156 LYS A C 1
ATOM 1263 O O . LYS A 1 156 ? 12.025 -8.674 -23.331 1.00 82.25 156 LYS A O 1
ATOM 1268 N N . VAL A 1 157 ? 10.409 -8.348 -24.872 1.00 82.31 157 VAL A N 1
ATOM 1269 C CA . VAL A 1 157 ? 9.526 -7.551 -24.017 1.00 82.31 157 VAL A CA 1
ATOM 1270 C C . VAL A 1 157 ? 8.112 -8.123 -24.045 1.00 82.31 157 VAL A C 1
ATOM 1272 O O . VAL A 1 157 ? 7.481 -8.178 -25.096 1.00 82.31 157 VAL A O 1
ATOM 1275 N N . ARG A 1 158 ? 7.572 -8.506 -22.891 1.00 84.06 158 ARG A N 1
ATOM 1276 C CA . ARG A 1 158 ? 6.177 -8.925 -22.729 1.00 84.06 158 ARG A CA 1
ATOM 1277 C C . ARG A 1 158 ? 5.372 -7.788 -22.113 1.00 84.06 158 ARG A C 1
ATOM 1279 O O . ARG A 1 158 ? 5.695 -7.304 -21.033 1.00 84.06 158 ARG A O 1
ATOM 1286 N N . VAL A 1 159 ? 4.293 -7.376 -22.776 1.00 82.44 159 VAL A N 1
ATOM 1287 C CA . VAL A 1 159 ? 3.423 -6.313 -22.256 1.00 82.44 159 VAL A CA 1
ATOM 1288 C C . VAL A 1 159 ? 2.283 -6.918 -21.443 1.00 82.44 159 VAL A C 1
ATOM 1290 O O . VAL A 1 159 ? 1.359 -7.523 -21.983 1.00 82.44 159 VAL A O 1
ATOM 1293 N N . THR A 1 160 ? 2.309 -6.739 -20.128 1.00 78.56 160 THR A N 1
ATOM 1294 C CA . THR A 1 160 ? 1.263 -7.219 -19.221 1.00 78.56 160 THR A CA 1
ATOM 1295 C C . THR A 1 160 ? 0.199 -6.142 -18.986 1.00 78.56 160 THR A C 1
ATOM 1297 O O . THR A 1 160 ? 0.425 -4.937 -19.146 1.00 78.56 160 THR A O 1
ATOM 1300 N N . ARG A 1 161 ? -1.031 -6.557 -18.646 1.00 73.00 161 ARG A N 1
ATOM 1301 C CA . ARG A 1 161 ? -2.064 -5.596 -18.225 1.00 73.00 161 ARG A CA 1
ATOM 1302 C C . ARG A 1 161 ? -1.738 -5.078 -16.832 1.00 73.00 161 ARG A C 1
ATOM 1304 O O . ARG A 1 161 ? -1.362 -5.850 -15.956 1.00 73.00 161 ARG A O 1
ATOM 1311 N N . ARG A 1 162 ? -2.030 -3.797 -16.598 1.00 65.50 162 ARG A N 1
ATOM 1312 C CA . ARG A 1 162 ? -2.204 -3.273 -15.239 1.00 65.50 162 ARG A CA 1
ATOM 1313 C C . ARG A 1 162 ? -3.236 -4.119 -14.497 1.00 65.50 162 ARG A C 1
ATOM 1315 O O . ARG A 1 162 ? -4.375 -4.231 -14.952 1.00 65.50 162 ARG A O 1
ATOM 1322 N N . ALA A 1 163 ? -2.838 -4.684 -13.359 1.00 62.28 163 ALA A N 1
ATOM 1323 C CA . ALA A 1 163 ? -3.711 -5.505 -12.523 1.00 62.28 163 ALA A CA 1
ATOM 1324 C C . ALA A 1 163 ? -4.919 -4.715 -11.981 1.00 62.28 163 ALA A C 1
ATOM 1326 O O . ALA A 1 163 ? -5.976 -5.295 -11.743 1.00 62.28 163 ALA A O 1
ATOM 1327 N N . LEU A 1 164 ? -4.782 -3.391 -11.817 1.00 68.56 164 LEU A N 1
ATOM 1328 C CA . LEU A 1 164 ? -5.829 -2.502 -11.313 1.00 68.56 164 LEU A CA 1
ATOM 1329 C C . LEU A 1 164 ? -5.909 -1.213 -12.153 1.00 68.56 164 LEU A C 1
ATOM 1331 O O . LEU A 1 164 ? -4.875 -0.605 -12.441 1.00 68.56 164 LEU A O 1
ATOM 1335 N N . PRO A 1 165 ? -7.113 -0.760 -12.550 1.00 79.50 165 PRO A N 1
ATOM 1336 C CA . PRO A 1 165 ? -7.271 0.536 -13.197 1.00 79.50 165 PRO A CA 1
ATOM 1337 C C . PRO A 1 165 ? -7.002 1.665 -12.194 1.00 79.50 165 PRO A C 1
ATOM 1339 O O . PRO A 1 165 ? -7.391 1.584 -11.030 1.00 79.50 165 PRO A O 1
ATOM 1342 N N . VAL A 1 166 ? -6.393 2.755 -12.670 1.00 80.38 166 VAL A N 1
ATOM 1343 C CA . VAL A 1 166 ? -5.943 3.891 -11.838 1.00 80.38 166 VAL A CA 1
ATOM 1344 C C . VAL A 1 166 ? -7.061 4.445 -10.947 1.00 80.38 166 VAL A C 1
ATOM 1346 O O . VAL A 1 166 ? -6.834 4.745 -9.779 1.00 80.38 166 VAL A O 1
ATOM 1349 N N . TRP A 1 167 ? -8.293 4.516 -11.457 1.00 85.88 167 TRP A N 1
ATOM 1350 C CA . TRP A 1 167 ? -9.460 4.962 -10.688 1.00 85.88 167 TRP A CA 1
ATOM 1351 C C . TRP A 1 167 ? -9.751 4.074 -9.473 1.00 85.88 167 TRP A C 1
ATOM 1353 O O . TRP A 1 167 ? -10.016 4.582 -8.385 1.00 85.88 167 TRP A O 1
ATOM 1363 N N . THR A 1 168 ? -9.661 2.752 -9.635 1.00 86.56 168 THR A N 1
ATOM 1364 C CA . THR A 1 168 ? -9.836 1.798 -8.532 1.00 86.56 168 THR A CA 1
ATOM 1365 C C . THR A 1 168 ? -8.704 1.926 -7.524 1.00 86.56 168 THR A C 1
ATOM 1367 O O . THR A 1 168 ? -8.965 1.894 -6.324 1.00 86.56 168 THR A O 1
ATOM 1370 N N . THR A 1 169 ? -7.473 2.144 -7.988 1.00 85.94 169 THR A N 1
ATOM 1371 C CA . THR A 1 169 ? -6.321 2.411 -7.121 1.00 85.94 169 THR A CA 1
ATOM 1372 C C . THR A 1 169 ? -6.557 3.650 -6.259 1.00 85.94 169 THR A C 1
ATOM 1374 O O . THR A 1 169 ? -6.395 3.571 -5.047 1.00 85.94 169 THR A O 1
ATOM 1377 N N . ILE A 1 170 ? -7.022 4.760 -6.845 1.00 88.94 170 ILE A N 1
ATOM 1378 C CA . ILE A 1 170 ? -7.325 6.004 -6.116 1.00 88.94 170 ILE A CA 1
ATOM 1379 C C . ILE A 1 170 ? -8.448 5.790 -5.092 1.00 88.94 170 ILE A C 1
ATOM 1381 O O . ILE A 1 170 ? -8.305 6.193 -3.938 1.00 88.94 170 ILE A O 1
ATOM 1385 N N . LEU A 1 171 ? -9.547 5.133 -5.481 1.00 91.75 171 LEU A N 1
ATOM 1386 C CA . LEU A 1 171 ? -10.648 4.828 -4.559 1.00 91.75 171 LEU A CA 1
ATOM 1387 C C . LEU A 1 171 ? -10.186 3.948 -3.390 1.00 91.75 171 LEU A C 1
ATOM 1389 O O . LEU A 1 171 ? -10.542 4.212 -2.242 1.00 91.75 171 LEU A O 1
ATOM 1393 N N . CYS A 1 172 ? -9.361 2.939 -3.672 1.00 91.62 172 CYS A N 1
ATOM 1394 C CA . CYS A 1 172 ? -8.758 2.085 -2.655 1.00 91.62 172 CYS A CA 1
ATOM 1395 C C . CYS A 1 172 ? -7.849 2.894 -1.717 1.00 91.62 172 CYS A C 1
ATOM 1397 O O . CYS A 1 172 ? -7.931 2.736 -0.504 1.00 91.62 172 CYS A O 1
ATOM 1399 N N . LEU A 1 173 ? -7.054 3.822 -2.255 1.00 91.25 173 LEU A N 1
ATOM 1400 C CA . LEU A 1 173 ? -6.162 4.699 -1.492 1.00 91.25 173 LEU A CA 1
ATOM 1401 C C . LEU A 1 173 ? -6.933 5.592 -0.512 1.00 91.25 173 LEU A C 1
ATOM 1403 O O . LEU A 1 173 ? -6.586 5.660 0.664 1.00 91.25 173 LEU A O 1
ATOM 1407 N N . VAL A 1 174 ? -8.012 6.234 -0.971 1.00 91.38 174 VAL A N 1
ATOM 1408 C CA . VAL A 1 174 ? -8.876 7.066 -0.115 1.00 91.38 174 VAL A CA 1
ATOM 1409 C C . VAL A 1 174 ? -9.518 6.226 0.989 1.00 91.38 174 VAL A C 1
ATOM 1411 O O . VAL A 1 174 ? -9.546 6.638 2.150 1.00 91.38 174 VAL A O 1
ATOM 1414 N N . PHE A 1 175 ? -10.003 5.032 0.647 1.00 92.19 175 PHE A N 1
ATOM 1415 C CA . PHE A 1 175 ? -10.593 4.114 1.615 1.00 92.19 175 PHE A CA 1
ATOM 1416 C C . PHE A 1 175 ? -9.574 3.634 2.660 1.00 92.19 175 PHE A C 1
ATOM 1418 O O . PHE A 1 175 ? -9.863 3.667 3.856 1.00 92.19 175 PHE A O 1
ATOM 1425 N N . LEU A 1 176 ? -8.369 3.247 2.235 1.00 91.38 176 LEU A N 1
ATOM 1426 C CA . LEU A 1 176 ? -7.283 2.835 3.126 1.00 91.38 176 LEU A CA 1
ATOM 1427 C C . LEU A 1 176 ? -6.841 3.983 4.042 1.00 91.38 176 LEU A C 1
ATOM 1429 O O . LEU A 1 176 ? -6.727 3.777 5.246 1.00 91.38 176 LEU A O 1
ATOM 1433 N N . LEU A 1 177 ? -6.684 5.205 3.528 1.00 91.44 177 LEU A N 1
ATOM 1434 C CA . LEU A 1 177 ? -6.358 6.373 4.356 1.00 91.44 177 LEU A CA 1
ATOM 1435 C C . LEU A 1 177 ? -7.433 6.645 5.418 1.00 91.44 177 LEU A C 1
ATOM 1437 O O . LEU A 1 177 ? -7.101 6.927 6.570 1.00 91.44 177 LEU A O 1
ATOM 1441 N N . ALA A 1 178 ? -8.714 6.501 5.068 1.00 91.06 178 ALA A N 1
ATOM 1442 C CA . ALA A 1 178 ? -9.806 6.631 6.029 1.00 91.06 178 ALA A CA 1
ATOM 1443 C C . ALA A 1 178 ? -9.770 5.528 7.104 1.00 91.06 178 ALA A C 1
ATOM 1445 O O . ALA A 1 178 ? -9.985 5.815 8.284 1.00 91.06 178 ALA A O 1
ATOM 1446 N N . LEU A 1 179 ? -9.466 4.281 6.721 1.00 90.19 179 LEU A N 1
ATOM 1447 C CA . LEU A 1 179 ? -9.296 3.169 7.662 1.00 90.19 179 LEU A CA 1
ATOM 1448 C C . LEU A 1 179 ? -8.097 3.370 8.596 1.00 90.19 179 LEU A C 1
ATOM 1450 O O . LEU A 1 179 ? -8.237 3.157 9.800 1.00 90.19 179 LEU A O 1
ATOM 1454 N N . SER A 1 180 ? -6.954 3.822 8.072 1.00 91.81 180 SER A N 1
ATOM 1455 C CA . SER A 1 180 ? -5.786 4.207 8.877 1.00 91.81 180 SER A CA 1
ATOM 1456 C C . SER A 1 180 ? -6.169 5.276 9.893 1.00 91.81 180 SER A C 1
ATOM 1458 O O . SER A 1 180 ? -5.940 5.122 11.090 1.00 91.81 180 SER A O 1
ATOM 1460 N N . GLY A 1 181 ? -6.834 6.333 9.418 1.00 91.12 181 GLY A N 1
ATOM 1461 C CA . GLY A 1 181 ? -7.356 7.410 10.250 1.00 91.12 181 GLY A CA 1
ATOM 1462 C C . GLY A 1 181 ? -8.211 6.915 11.395 1.00 91.12 181 GLY A C 1
ATOM 1463 O O . GLY A 1 181 ? -8.030 7.309 12.549 1.00 91.12 181 GLY A O 1
ATOM 1464 N N . LEU A 1 182 ? -9.134 6.017 11.076 1.00 91.06 182 LEU A N 1
ATOM 1465 C CA . LEU A 1 182 ? -10.028 5.443 12.054 1.00 91.06 182 LEU A CA 1
ATOM 1466 C C . LEU A 1 182 ? -9.273 4.637 13.112 1.00 91.06 182 LEU A C 1
ATOM 1468 O O . LEU A 1 182 ? -9.507 4.842 14.298 1.00 91.06 182 LEU A O 1
ATOM 1472 N N . PHE A 1 183 ? -8.380 3.735 12.713 1.00 90.12 183 PHE A N 1
ATOM 1473 C CA . PHE A 1 183 ? -7.623 2.902 13.646 1.00 90.12 183 PHE A CA 1
ATOM 1474 C C . PHE A 1 183 ? -6.667 3.737 14.505 1.00 90.12 183 PHE A C 1
ATOM 1476 O O . PHE A 1 183 ? -6.618 3.567 15.724 1.00 90.12 183 PHE A O 1
ATOM 1483 N N . SER A 1 184 ? -5.959 4.693 13.913 1.00 90.06 184 SER A N 1
ATOM 1484 C CA . SER A 1 184 ? -5.077 5.618 14.621 1.00 90.06 184 SER A CA 1
ATOM 1485 C C . SER A 1 184 ? -5.854 6.485 15.622 1.00 90.06 184 SER A C 1
ATOM 1487 O O . SER A 1 184 ? -5.484 6.591 16.795 1.00 90.06 184 SER A O 1
ATOM 1489 N N . GLY A 1 185 ? -7.004 7.020 15.203 1.00 90.88 185 GLY A N 1
ATOM 1490 C CA . GLY A 1 185 ? -7.906 7.787 16.057 1.00 90.88 185 GLY A CA 1
ATOM 1491 C C . GLY A 1 185 ? -8.556 6.962 17.170 1.00 90.88 185 GLY A C 1
ATOM 1492 O O . GLY A 1 185 ? -8.646 7.435 18.303 1.00 90.88 185 GLY A O 1
ATOM 1493 N N . LEU A 1 186 ? -8.961 5.717 16.893 1.00 88.50 186 LEU A N 1
ATOM 1494 C CA . LEU A 1 186 ? -9.479 4.791 17.906 1.00 88.50 186 LEU A CA 1
ATOM 1495 C C . LEU A 1 186 ? -8.404 4.401 18.914 1.00 88.50 186 LEU A C 1
ATOM 1497 O O . LEU A 1 186 ? -8.741 4.234 20.080 1.00 88.50 186 LEU A O 1
ATOM 1501 N N . ASN A 1 187 ? -7.139 4.266 18.509 1.00 89.19 187 ASN A N 1
ATOM 1502 C CA . ASN A 1 187 ? -6.060 3.982 19.452 1.00 89.19 187 ASN A CA 1
ATOM 1503 C C . ASN A 1 187 ? -5.983 5.086 20.516 1.00 89.19 187 ASN A C 1
ATOM 1505 O O . ASN A 1 187 ? -6.069 4.801 21.706 1.00 89.19 187 ASN A O 1
ATOM 1509 N N . LEU A 1 188 ? -5.933 6.352 20.090 1.00 87.31 188 LEU A N 1
ATOM 1510 C CA . LEU A 1 188 ? -5.912 7.493 21.007 1.00 87.31 188 LEU A CA 1
ATOM 1511 C C . LEU A 1 188 ? -7.213 7.595 21.822 1.00 87.31 188 LEU A C 1
ATOM 1513 O O . LEU A 1 188 ? -7.179 7.702 23.047 1.00 87.31 188 LEU A O 1
ATOM 1517 N N . GLY A 1 189 ? -8.362 7.529 21.143 1.00 84.94 189 GLY A N 1
ATOM 1518 C CA . GLY A 1 189 ? -9.676 7.720 21.754 1.00 84.94 189 GLY A CA 1
ATOM 1519 C C . GLY A 1 189 ? -10.075 6.602 22.717 1.00 84.94 189 GLY A C 1
ATOM 1520 O O . GLY A 1 189 ? -10.707 6.864 23.730 1.00 84.94 189 GLY A O 1
ATOM 1521 N N . LEU A 1 190 ? -9.707 5.349 22.448 1.00 79.69 190 LEU A N 1
ATOM 1522 C CA . LEU A 1 190 ? -9.989 4.235 23.355 1.00 79.69 190 LEU A CA 1
ATOM 1523 C C . LEU A 1 190 ? -8.965 4.154 24.482 1.00 79.69 190 LEU A C 1
ATOM 1525 O O . LEU A 1 190 ? -9.326 3.709 25.567 1.00 79.69 190 LEU A O 1
ATOM 1529 N N . MET A 1 191 ? -7.715 4.577 24.261 1.00 79.94 191 MET A N 1
ATOM 1530 C CA . MET A 1 191 ? -6.727 4.636 25.339 1.00 79.94 191 MET A CA 1
ATOM 1531 C C . MET A 1 191 ? -7.035 5.723 26.363 1.00 79.94 191 MET A C 1
ATOM 1533 O O . MET A 1 191 ? -6.789 5.491 27.543 1.00 79.94 191 MET A O 1
ATOM 1537 N N . SER A 1 192 ? -7.647 6.837 25.951 1.00 83.62 192 SER A N 1
ATOM 1538 C CA . SER A 1 192 ? -8.100 7.878 26.880 1.00 83.62 192 SER A CA 1
ATOM 1539 C C . SER A 1 192 ? -9.314 7.472 27.724 1.00 83.62 192 SER A C 1
ATOM 1541 O O . SER A 1 192 ? -9.526 8.046 28.786 1.00 83.62 192 SER A O 1
ATOM 1543 N N . LEU A 1 193 ? -10.096 6.477 27.286 1.00 82.06 193 LEU A N 1
ATOM 1544 C CA . LEU A 1 193 ? -11.274 5.969 27.997 1.00 82.06 193 LEU A CA 1
ATOM 1545 C C . LEU A 1 193 ? -10.941 4.654 28.713 1.00 82.06 193 LEU A C 1
ATOM 1547 O O . LEU A 1 193 ? -10.826 3.580 28.100 1.00 82.06 193 LEU A O 1
ATOM 1551 N N . THR A 1 194 ? -10.801 4.708 30.038 1.00 85.44 194 THR A N 1
ATOM 1552 C CA . THR A 1 194 ? -10.585 3.492 30.830 1.00 85.44 194 THR A CA 1
ATOM 1553 C C . THR A 1 194 ? -11.893 2.701 30.990 1.00 85.44 194 THR A C 1
ATOM 1555 O O . THR A 1 194 ? -12.993 3.255 30.880 1.00 85.44 194 THR A O 1
ATOM 1558 N N . PRO A 1 195 ? -11.832 1.384 31.274 1.00 85.44 195 PRO A N 1
ATOM 1559 C CA . PRO A 1 195 ? -13.026 0.600 31.598 1.00 85.44 195 PRO A CA 1
ATOM 1560 C C . PRO A 1 195 ? -13.833 1.165 32.775 1.00 85.44 195 PRO A C 1
ATOM 1562 O O . PRO A 1 195 ? -15.037 0.922 32.850 1.00 85.44 195 PRO A O 1
ATOM 1565 N N . HIS A 1 196 ? -13.176 1.886 33.689 1.00 88.12 196 HIS A N 1
ATOM 1566 C CA . HIS A 1 196 ? -13.817 2.572 34.803 1.00 88.12 196 HIS A CA 1
ATOM 1567 C C . HIS A 1 196 ? -14.617 3.786 34.312 1.00 88.12 196 HIS A C 1
ATOM 1569 O O . HIS A 1 196 ? -15.812 3.871 34.585 1.00 88.12 196 HIS A O 1
ATOM 1575 N N . ASP A 1 197 ? -14.013 4.653 33.495 1.00 87.94 197 ASP A N 1
ATOM 1576 C CA . ASP A 1 197 ? -14.692 5.832 32.931 1.00 87.94 197 ASP A CA 1
ATOM 1577 C C . ASP A 1 197 ? -15.909 5.430 32.094 1.00 87.94 197 ASP A C 1
ATOM 1579 O O . ASP A 1 197 ? -16.975 6.038 32.175 1.00 87.94 197 ASP A O 1
ATOM 1583 N N . LEU A 1 198 ? -15.791 4.330 31.343 1.00 87.38 198 LEU A N 1
ATOM 1584 C CA . LEU A 1 198 ? -16.903 3.752 30.591 1.00 87.38 198 LEU A CA 1
ATOM 1585 C C . LEU A 1 198 ? -18.069 3.328 31.494 1.00 87.38 198 LEU A C 1
ATOM 1587 O O . LEU A 1 198 ? -19.214 3.511 31.089 1.00 87.38 198 LEU A O 1
ATOM 1591 N N . LYS A 1 199 ? -17.820 2.789 32.696 1.00 89.56 199 LYS A N 1
ATOM 1592 C CA . LYS A 1 199 ? -18.894 2.454 33.652 1.00 89.56 199 LYS A CA 1
ATOM 1593 C C . LYS A 1 199 ? -19.569 3.708 34.194 1.00 89.56 199 LYS A C 1
ATOM 1595 O O . LYS A 1 199 ? -20.793 3.783 34.184 1.00 89.56 199 LYS A O 1
ATOM 1600 N N . VAL A 1 200 ? -18.781 4.715 34.570 1.00 92.56 200 VAL A N 1
ATOM 1601 C CA . VAL A 1 200 ? -19.313 6.002 35.039 1.00 92.56 200 VAL A CA 1
ATOM 1602 C C . VAL A 1 200 ? -20.214 6.630 33.970 1.00 92.56 200 VAL A C 1
ATOM 1604 O O . VAL A 1 200 ? -21.331 7.049 34.265 1.00 92.56 200 VAL A O 1
ATOM 1607 N N . ILE A 1 201 ? -19.801 6.606 32.698 1.00 89.25 201 ILE A N 1
ATOM 1608 C CA . ILE A 1 201 ? -20.612 7.114 31.578 1.00 89.25 201 ILE A CA 1
ATOM 1609 C C . ILE A 1 201 ? -21.883 6.272 31.358 1.00 89.25 201 ILE A C 1
ATOM 1611 O O . ILE A 1 201 ? -22.920 6.817 30.978 1.00 89.25 201 ILE A O 1
ATOM 1615 N N . GLN A 1 202 ? -21.855 4.960 31.611 1.00 90.44 202 GLN A N 1
ATOM 1616 C CA . GLN A 1 202 ? -23.049 4.106 31.513 1.00 90.44 202 GLN A CA 1
ATOM 1617 C C . GLN A 1 202 ? -24.105 4.414 32.582 1.00 90.44 202 GLN A C 1
ATOM 1619 O O . GLN A 1 202 ? -25.297 4.244 32.311 1.00 90.44 202 GLN A O 1
ATOM 1624 N N . GLU A 1 203 ? -23.684 4.856 33.765 1.00 90.94 203 GLU A N 1
ATOM 1625 C CA . GLU A 1 203 ? -24.567 5.147 34.899 1.00 90.94 203 GLU A CA 1
ATOM 1626 C C . GLU A 1 203 ? -25.031 6.609 34.908 1.00 90.94 203 GLU A C 1
ATOM 1628 O O . GLU A 1 203 ? -26.225 6.879 35.058 1.00 90.94 203 GLU A O 1
ATOM 1633 N N . ALA A 1 204 ? -24.112 7.548 34.669 1.00 90.31 204 ALA A N 1
ATOM 1634 C CA . ALA A 1 204 ? -24.334 8.987 34.813 1.00 90.31 204 ALA A CA 1
ATOM 1635 C C . ALA A 1 204 ? -24.409 9.764 33.482 1.00 90.31 204 ALA A C 1
ATOM 1637 O O . ALA A 1 204 ? -24.795 10.929 33.481 1.00 90.31 204 ALA A O 1
ATOM 1638 N N . GLY A 1 205 ? -24.086 9.150 32.337 1.00 88.12 205 GLY A N 1
ATOM 1639 C CA . GLY A 1 205 ? -24.033 9.840 31.038 1.00 88.12 205 GLY A CA 1
ATOM 1640 C C . GLY A 1 205 ? -25.399 10.164 30.420 1.00 88.12 205 GLY A C 1
ATOM 1641 O O . GLY A 1 205 ? -26.451 9.782 30.939 1.00 88.12 205 GLY A O 1
ATOM 1642 N N . THR A 1 206 ? -25.399 10.831 29.263 1.00 91.56 206 THR A N 1
ATOM 1643 C CA . THR A 1 206 ? -26.620 11.074 28.469 1.00 91.56 206 THR A CA 1
ATOM 1644 C C . THR A 1 206 ? -27.181 9.756 27.906 1.00 91.56 206 THR A C 1
ATOM 1646 O O . THR A 1 206 ? -26.428 8.795 27.726 1.00 91.56 206 THR A O 1
ATOM 1649 N N . PRO A 1 207 ? -28.484 9.644 27.574 1.00 90.06 207 PRO A N 1
ATOM 1650 C CA . PRO A 1 207 ? -29.057 8.393 27.059 1.00 90.06 207 PRO A CA 1
ATOM 1651 C C . PRO A 1 207 ? -28.363 7.864 25.791 1.00 90.06 207 PRO A C 1
ATOM 1653 O O . PRO A 1 207 ? -28.307 6.649 25.586 1.00 90.06 207 PRO A O 1
ATOM 1656 N N . ASN A 1 208 ? -27.803 8.750 24.961 1.00 87.81 208 ASN A N 1
ATOM 1657 C CA . ASN A 1 208 ? -27.021 8.368 23.785 1.00 87.81 208 ASN A CA 1
ATOM 1658 C C . ASN A 1 208 ? -25.631 7.847 24.180 1.00 87.81 208 ASN A C 1
ATOM 1660 O O . ASN A 1 208 ? -25.241 6.765 23.738 1.00 87.81 208 ASN A O 1
ATOM 1664 N N . ASP A 1 209 ? -24.932 8.540 25.081 1.00 88.19 209 ASP A N 1
ATOM 1665 C CA . ASP A 1 209 ? -23.599 8.134 25.544 1.00 88.19 209 ASP A CA 1
ATOM 1666 C C . ASP A 1 209 ? -23.630 6.817 26.319 1.00 88.19 209 ASP A C 1
ATOM 1668 O O . ASP A 1 209 ? -22.756 5.970 26.136 1.00 88.19 209 ASP A O 1
ATOM 1672 N N . ARG A 1 210 ? -24.695 6.570 27.094 1.00 90.06 210 ARG A N 1
ATOM 1673 C CA . ARG A 1 210 ? -24.920 5.282 27.768 1.00 90.06 210 ARG A CA 1
ATOM 1674 C C . ARG A 1 210 ? -24.985 4.124 26.773 1.00 90.06 210 ARG A C 1
ATOM 1676 O O . ARG A 1 210 ? -24.415 3.061 27.026 1.00 90.06 210 ARG A O 1
ATOM 1683 N N . LYS A 1 211 ? -25.661 4.304 25.629 1.00 89.19 211 LYS A N 1
ATOM 1684 C CA . LYS A 1 211 ? -25.736 3.280 24.569 1.00 89.19 211 LYS A CA 1
ATOM 1685 C C . LYS A 1 211 ? -24.371 3.051 23.918 1.00 89.19 211 LYS A C 1
ATOM 1687 O O . LYS A 1 211 ? -23.998 1.897 23.700 1.00 89.19 211 LYS A O 1
ATOM 1692 N N . TYR A 1 212 ? -23.622 4.120 23.647 1.00 89.56 212 TYR A N 1
ATOM 1693 C CA . TYR A 1 212 ? -22.281 4.032 23.066 1.00 89.56 212 TYR A CA 1
ATOM 1694 C C . TYR A 1 212 ? -21.301 3.318 24.002 1.00 89.56 212 TYR A C 1
ATOM 1696 O O . TYR A 1 212 ? -20.651 2.348 23.602 1.00 89.56 212 TYR A O 1
ATOM 1704 N N . ALA A 1 213 ? -21.272 3.710 25.275 1.00 87.88 213 ALA A N 1
ATOM 1705 C CA . ALA A 1 213 ? -20.420 3.103 26.287 1.00 87.88 213 ALA A CA 1
ATOM 1706 C C . ALA A 1 213 ? -20.745 1.616 26.510 1.00 87.88 213 ALA A C 1
ATOM 1708 O O . ALA A 1 213 ? -19.825 0.810 26.651 1.00 87.88 213 ALA A O 1
ATOM 1709 N N . LYS A 1 214 ? -22.027 1.213 26.485 1.00 88.25 214 LYS A N 1
ATOM 1710 C CA . LYS A 1 214 ? -22.425 -0.209 26.579 1.00 88.25 214 LYS A CA 1
ATOM 1711 C C . LYS A 1 214 ? -21.886 -1.058 25.427 1.00 88.25 214 LYS A C 1
ATOM 1713 O O . LYS A 1 214 ? -21.476 -2.192 25.658 1.00 88.25 214 LYS A O 1
ATOM 1718 N N . ARG A 1 215 ? -21.847 -0.521 24.202 1.00 86.69 215 ARG A N 1
ATOM 1719 C CA . ARG A 1 215 ? -21.306 -1.235 23.029 1.00 86.69 215 ARG A CA 1
ATOM 1720 C C . ARG A 1 215 ? -19.783 -1.373 23.062 1.00 86.69 215 ARG A C 1
ATOM 1722 O O . ARG A 1 215 ? -19.265 -2.405 22.650 1.00 86.69 215 ARG A O 1
ATOM 1729 N N . ILE A 1 216 ? -19.073 -0.357 23.551 1.00 88.25 216 ILE A N 1
ATOM 1730 C CA . ILE A 1 216 ? -17.598 -0.328 23.566 1.00 88.25 216 ILE A CA 1
ATOM 1731 C C . ILE A 1 216 ? -17.020 -1.145 24.733 1.00 88.25 216 ILE A C 1
ATOM 1733 O O . ILE A 1 216 ? -15.968 -1.772 24.595 1.00 88.25 216 ILE A O 1
ATOM 1737 N N . TYR A 1 217 ? -17.717 -1.184 25.872 1.00 87.56 217 TYR A N 1
ATOM 1738 C CA . TYR A 1 217 ? -17.272 -1.848 27.100 1.00 87.56 217 TYR A CA 1
ATOM 1739 C C . TYR A 1 217 ? -16.709 -3.277 26.930 1.00 87.56 217 TYR A C 1
ATOM 1741 O O . TYR A 1 217 ? -15.590 -3.518 27.394 1.00 87.56 217 TYR A O 1
ATOM 1749 N N . PRO A 1 218 ? -17.395 -4.235 26.266 1.00 84.81 218 PRO A N 1
ATOM 1750 C CA . PRO A 1 218 ? -16.889 -5.607 26.151 1.00 84.81 218 PRO A CA 1
ATOM 1751 C C . PRO A 1 218 ? -15.588 -5.700 25.348 1.00 84.81 218 PRO A C 1
ATOM 1753 O O . PRO A 1 218 ? -14.731 -6.528 25.654 1.00 84.81 218 PRO A O 1
ATOM 1756 N N . VAL A 1 219 ? -15.422 -4.831 24.351 1.00 84.25 219 VAL A N 1
ATOM 1757 C CA . VAL A 1 219 ? -14.228 -4.781 23.505 1.00 84.25 219 VAL A CA 1
ATOM 1758 C C . VAL A 1 219 ? -13.056 -4.172 24.278 1.00 84.25 219 VAL A C 1
ATOM 1760 O O . VAL A 1 219 ? -11.958 -4.724 24.276 1.00 84.25 219 VAL A O 1
ATOM 1763 N N . ARG A 1 220 ? -13.303 -3.098 25.042 1.00 84.12 220 ARG A N 1
ATOM 1764 C CA . ARG A 1 220 ? -12.285 -2.452 25.886 1.00 84.12 220 ARG A CA 1
ATOM 1765 C C . ARG A 1 220 ? -11.842 -3.312 27.073 1.00 84.12 220 ARG A C 1
ATOM 1767 O O . ARG A 1 220 ? -10.702 -3.186 27.507 1.00 84.12 220 ARG A O 1
ATOM 1774 N N . LYS A 1 221 ? -12.695 -4.220 27.567 1.00 81.62 221 LYS A N 1
ATOM 1775 C CA . LYS A 1 221 ? -12.335 -5.176 28.633 1.00 81.62 221 LYS A CA 1
ATOM 1776 C C . LYS A 1 221 ? -11.134 -6.053 28.245 1.00 81.62 221 LYS A C 1
ATOM 1778 O O . LYS A 1 221 ? -10.373 -6.451 29.117 1.00 81.62 221 LYS A O 1
ATOM 1783 N N . ARG A 1 222 ? -10.933 -6.316 26.948 1.00 79.88 222 ARG A N 1
ATOM 1784 C CA . ARG A 1 222 ? -9.747 -6.995 26.396 1.00 79.88 222 ARG A CA 1
ATOM 1785 C C . ARG A 1 222 ? -8.763 -5.974 25.814 1.00 79.88 222 ARG A C 1
ATOM 1787 O O . ARG A 1 222 ? -8.404 -6.043 24.642 1.00 79.88 222 ARG A O 1
ATOM 1794 N N . GLY A 1 223 ? -8.369 -4.998 26.635 1.00 80.94 223 GLY A N 1
ATOM 1795 C CA . GLY A 1 223 ? -7.638 -3.802 26.206 1.00 80.94 223 GLY A CA 1
ATOM 1796 C C . GLY A 1 223 ? -6.347 -4.088 25.437 1.00 80.94 223 GLY A C 1
ATOM 1797 O O . GLY A 1 223 ? -6.146 -3.495 24.382 1.00 80.94 223 GLY A O 1
ATOM 1798 N N . ASN A 1 224 ? -5.526 -5.030 25.906 1.00 84.38 224 ASN A N 1
ATOM 1799 C CA . ASN A 1 224 ? -4.244 -5.363 25.273 1.00 84.38 224 ASN A CA 1
ATOM 1800 C C . ASN A 1 224 ? -4.431 -6.036 23.905 1.00 84.38 224 ASN A C 1
ATOM 1802 O O . ASN A 1 224 ? -3.788 -5.659 22.932 1.00 84.38 224 ASN A O 1
ATOM 1806 N N . PHE A 1 225 ? -5.394 -6.953 23.790 1.00 84.44 225 PHE A N 1
ATOM 1807 C CA . PHE A 1 225 ? -5.761 -7.570 22.513 1.00 84.44 225 PHE A CA 1
ATOM 1808 C C . PHE A 1 225 ? -6.304 -6.550 21.500 1.00 84.44 225 PHE A C 1
ATOM 1810 O O . PHE A 1 225 ? -5.927 -6.561 20.324 1.00 84.44 225 PHE A O 1
ATOM 1817 N N . LEU A 1 226 ? -7.157 -5.635 21.965 1.00 86.56 226 LEU A N 1
ATOM 1818 C CA . LEU A 1 226 ? -7.692 -4.550 21.149 1.00 86.56 226 LEU A CA 1
ATOM 1819 C C . LEU A 1 226 ? -6.587 -3.596 20.676 1.00 86.56 226 LEU A C 1
ATOM 1821 O O . LEU A 1 226 ? -6.546 -3.259 19.497 1.00 86.56 226 LEU A O 1
ATOM 1825 N N . LEU A 1 227 ? -5.682 -3.196 21.577 1.00 86.56 227 LEU A N 1
ATOM 1826 C CA . LEU A 1 227 ? -4.525 -2.350 21.273 1.00 86.56 227 LEU A CA 1
ATOM 1827 C C . LEU A 1 227 ? -3.661 -2.998 20.192 1.00 86.56 227 LEU A C 1
ATOM 1829 O O . LEU A 1 227 ? -3.401 -2.372 19.168 1.00 86.56 227 LEU A O 1
ATOM 1833 N N . CYS A 1 228 ? -3.268 -4.262 20.378 1.00 87.50 228 CYS A N 1
ATOM 1834 C CA . CYS A 1 228 ? -2.450 -4.985 19.406 1.00 87.50 228 CYS A CA 1
ATOM 1835 C C . CYS A 1 228 ? -3.135 -5.079 18.039 1.00 87.50 228 CYS A C 1
ATOM 1837 O O . CYS A 1 228 ? -2.487 -4.865 17.020 1.00 87.50 228 CYS A O 1
ATOM 1839 N N . THR A 1 229 ? -4.442 -5.348 18.011 1.00 89.69 229 THR A N 1
ATOM 1840 C CA . THR A 1 229 ? -5.219 -5.393 16.765 1.00 89.69 229 THR A CA 1
ATOM 1841 C C . THR A 1 229 ? -5.208 -4.050 16.042 1.00 89.69 229 THR A C 1
ATOM 1843 O O . THR A 1 229 ? -4.941 -4.000 14.844 1.00 89.69 229 THR A O 1
ATOM 1846 N N . ILE A 1 230 ? -5.499 -2.961 16.758 1.00 90.38 230 ILE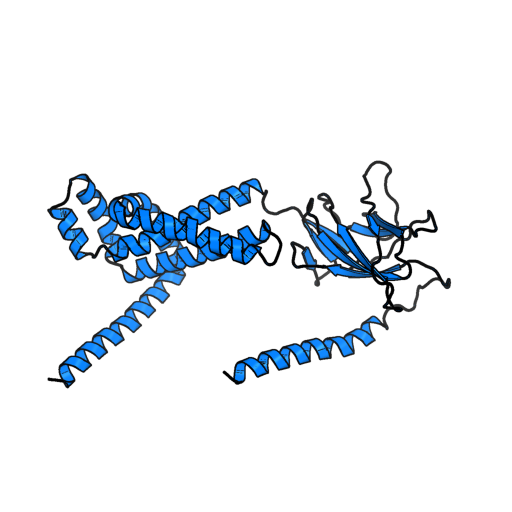 A N 1
ATOM 1847 C CA . ILE A 1 230 ? -5.570 -1.617 16.176 1.00 90.38 230 ILE A CA 1
ATOM 1848 C C . ILE A 1 230 ? -4.192 -1.183 15.659 1.00 90.38 230 ILE A C 1
ATOM 1850 O O . ILE A 1 230 ? -4.096 -0.666 14.548 1.00 90.38 230 ILE A O 1
ATOM 1854 N N . LEU A 1 231 ? -3.121 -1.430 16.421 1.00 90.38 231 LEU A N 1
ATOM 1855 C CA . LEU A 1 231 ? -1.754 -1.118 15.997 1.00 90.38 231 LEU A CA 1
ATOM 1856 C C . LEU A 1 231 ? -1.331 -1.925 14.768 1.00 90.38 231 LEU A C 1
ATOM 1858 O O . LEU A 1 231 ? -0.768 -1.365 13.831 1.00 90.38 231 LEU A O 1
ATOM 1862 N N . LEU A 1 232 ? -1.622 -3.224 14.747 1.00 90.31 232 LEU A N 1
ATOM 1863 C CA . LEU A 1 232 ? -1.302 -4.082 13.610 1.00 90.31 232 LEU A CA 1
ATOM 1864 C C . LEU A 1 232 ? -2.093 -3.658 12.366 1.00 90.31 232 LEU A C 1
ATOM 1866 O O . LEU A 1 232 ? -1.522 -3.567 11.282 1.00 90.31 232 LEU A O 1
ATOM 1870 N N . GLY A 1 233 ? -3.379 -3.335 12.529 1.00 90.38 233 GLY A N 1
ATOM 1871 C CA . GLY A 1 233 ? -4.222 -2.791 11.466 1.00 90.38 233 GLY A CA 1
ATOM 1872 C C . GLY A 1 233 ? -3.675 -1.480 10.901 1.00 90.38 233 GLY A C 1
ATOM 1873 O O . GLY A 1 233 ? -3.567 -1.351 9.686 1.00 90.38 233 GLY A O 1
ATOM 1874 N N . ASN A 1 234 ? -3.253 -0.552 11.766 1.00 91.62 234 ASN A N 1
ATOM 1875 C CA . ASN A 1 234 ? -2.596 0.693 11.356 1.00 91.62 234 ASN A CA 1
ATOM 1876 C C . ASN A 1 234 ? -1.361 0.426 10.497 1.00 91.62 234 ASN A C 1
ATOM 1878 O O . ASN A 1 234 ? -1.247 0.961 9.399 1.00 91.62 234 ASN A O 1
ATOM 1882 N N . VAL A 1 235 ? -0.451 -0.429 10.972 1.00 91.25 235 VAL A N 1
ATOM 1883 C CA . VAL A 1 235 ? 0.786 -0.737 10.242 1.00 91.25 235 VAL A CA 1
ATOM 1884 C C . VAL A 1 235 ? 0.473 -1.393 8.897 1.00 91.25 235 VAL A C 1
ATOM 1886 O O . VAL A 1 235 ? 1.020 -0.969 7.884 1.00 91.25 235 VAL A O 1
ATOM 1889 N N . LEU A 1 236 ? -0.446 -2.365 8.856 1.00 91.69 236 LEU A N 1
ATOM 1890 C CA . LEU A 1 236 ? -0.858 -3.021 7.610 1.00 91.69 236 LEU A CA 1
ATOM 1891 C C . LEU A 1 236 ? -1.441 -2.034 6.596 1.00 91.69 236 LEU A C 1
ATOM 1893 O O . LEU A 1 236 ? -1.041 -2.039 5.430 1.00 91.69 236 LEU A O 1
ATOM 1897 N N . VAL A 1 237 ? -2.381 -1.191 7.024 1.00 92.75 237 VAL A N 1
ATOM 1898 C CA . VAL A 1 237 ? -3.039 -0.216 6.147 1.00 92.75 237 VAL A CA 1
ATOM 1899 C C . VAL A 1 237 ? -2.038 0.838 5.673 1.00 92.75 237 VAL A C 1
ATOM 1901 O O . VAL A 1 237 ? -2.020 1.148 4.481 1.00 92.75 237 VAL A O 1
ATOM 1904 N N . ASN A 1 238 ? -1.153 1.321 6.548 1.00 92.19 238 ASN A N 1
ATOM 1905 C CA . ASN A 1 238 ? -0.110 2.285 6.192 1.00 92.19 238 ASN A CA 1
ATOM 1906 C C . ASN A 1 238 ? 0.881 1.701 5.187 1.00 92.19 238 ASN A C 1
ATOM 1908 O O . ASN A 1 238 ? 1.120 2.312 4.150 1.00 92.19 238 ASN A O 1
ATOM 1912 N N . SER A 1 239 ? 1.402 0.496 5.435 1.00 92.25 239 SER A N 1
ATOM 1913 C CA . SER A 1 239 ? 2.310 -0.178 4.499 1.00 92.25 239 SER A CA 1
ATOM 1914 C C . SER A 1 239 ? 1.646 -0.434 3.146 1.00 92.25 239 SER A C 1
ATOM 1916 O O . SER A 1 239 ? 2.248 -0.164 2.110 1.00 92.25 239 SER A O 1
ATOM 1918 N N . THR A 1 240 ? 0.386 -0.882 3.140 1.00 91.69 240 THR A N 1
ATOM 1919 C CA . THR A 1 240 ? -0.374 -1.091 1.897 1.00 91.69 240 THR A CA 1
ATOM 1920 C C . THR A 1 240 ? -0.576 0.225 1.148 1.00 91.69 240 THR A C 1
ATOM 1922 O O . THR A 1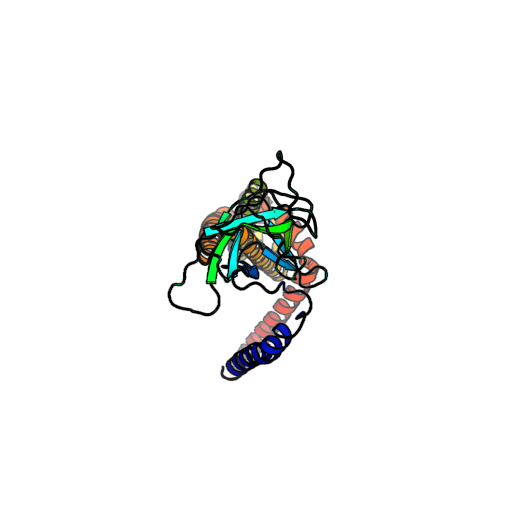 240 ? -0.386 0.276 -0.063 1.00 91.69 240 THR A O 1
ATOM 1925 N N . THR A 1 241 ? -0.899 1.308 1.860 1.00 91.62 241 THR A N 1
ATOM 1926 C CA . THR A 1 241 ? -1.071 2.649 1.283 1.00 91.62 241 THR A CA 1
ATOM 1927 C C . THR A 1 241 ? 0.226 3.167 0.666 1.00 91.62 241 THR A C 1
ATOM 1929 O O . THR A 1 241 ? 0.198 3.694 -0.442 1.00 91.62 241 THR A O 1
ATOM 1932 N N . THR A 1 242 ? 1.368 2.992 1.342 1.00 90.56 242 THR A N 1
ATOM 1933 C CA . THR A 1 242 ? 2.682 3.381 0.811 1.00 90.56 242 THR A CA 1
ATOM 1934 C C . THR A 1 242 ? 3.017 2.618 -0.464 1.00 90.56 242 THR A C 1
ATOM 1936 O O . THR A 1 242 ? 3.410 3.243 -1.442 1.00 90.56 242 THR A O 1
ATOM 1939 N N . ILE A 1 243 ? 2.818 1.295 -0.480 1.00 88.62 243 ILE A N 1
ATOM 1940 C CA . ILE A 1 243 ? 3.053 0.468 -1.673 1.00 88.62 243 ILE A CA 1
ATOM 1941 C C . ILE A 1 243 ? 2.140 0.919 -2.816 1.00 88.62 243 ILE A C 1
ATOM 1943 O O . ILE A 1 243 ? 2.596 1.103 -3.938 1.00 88.62 243 ILE A O 1
ATOM 1947 N N . LEU A 1 244 ? 0.858 1.149 -2.532 1.00 87.00 244 LEU A N 1
ATOM 1948 C CA . LEU A 1 244 ? -0.101 1.568 -3.546 1.00 87.00 244 LEU A CA 1
ATOM 1949 C C . LEU A 1 244 ? 0.230 2.957 -4.111 1.00 87.00 244 LEU A C 1
ATOM 1951 O O . LEU A 1 244 ? 0.094 3.177 -5.312 1.00 87.00 244 LEU A O 1
ATOM 1955 N N . LEU A 1 245 ? 0.701 3.886 -3.275 1.00 86.19 245 LEU A N 1
ATOM 1956 C CA . LEU A 1 245 ? 1.108 5.211 -3.735 1.00 86.19 245 LEU A CA 1
ATOM 1957 C C . LEU A 1 245 ? 2.422 5.180 -4.530 1.00 86.19 245 LEU A C 1
ATOM 1959 O O . LEU A 1 245 ? 2.548 5.948 -5.480 1.00 86.19 245 LEU A O 1
ATOM 1963 N N . ASP A 1 246 ? 3.353 4.276 -4.205 1.00 83.94 246 ASP A N 1
ATOM 1964 C CA . ASP A 1 246 ? 4.592 4.051 -4.973 1.00 83.94 246 ASP A CA 1
ATOM 1965 C C . ASP A 1 246 ? 4.284 3.619 -6.420 1.00 83.94 246 ASP A C 1
ATOM 1967 O O . ASP A 1 246 ? 4.941 4.069 -7.352 1.00 83.94 246 ASP A O 1
ATOM 1971 N N . THR A 1 247 ? 3.208 2.845 -6.635 1.00 78.50 247 THR A N 1
ATOM 1972 C CA . THR A 1 247 ? 2.749 2.487 -7.998 1.00 78.50 247 THR A CA 1
ATOM 1973 C C . THR A 1 247 ? 2.135 3.657 -8.779 1.00 78.50 247 THR A C 1
ATOM 1975 O O . THR A 1 247 ? 2.015 3.594 -10.001 1.00 78.50 247 THR A O 1
ATOM 1978 N N . LEU A 1 248 ? 1.712 4.730 -8.098 1.00 78.19 248 LEU A N 1
ATOM 1979 C CA . LEU A 1 248 ? 1.112 5.910 -8.735 1.00 78.19 248 LEU A CA 1
ATOM 1980 C C . LEU A 1 248 ? 2.122 7.034 -8.961 1.00 78.19 248 LEU A C 1
ATOM 1982 O O . LEU A 1 248 ? 2.033 7.754 -9.955 1.00 78.19 248 LEU A O 1
ATOM 1986 N N . ILE A 1 249 ? 3.048 7.212 -8.023 1.00 78.06 249 ILE A N 1
ATOM 1987 C CA . ILE A 1 249 ? 4.060 8.261 -8.040 1.00 78.06 249 ILE A CA 1
ATOM 1988 C C . ILE A 1 249 ? 5.404 7.566 -8.232 1.00 78.06 249 ILE A C 1
ATOM 1990 O O . ILE A 1 249 ? 5.967 7.041 -7.284 1.00 78.06 249 ILE A O 1
ATOM 1994 N N . SER A 1 250 ? 5.942 7.562 -9.450 1.00 67.38 250 SER A N 1
ATOM 1995 C CA . SER A 1 250 ? 7.272 7.003 -9.709 1.00 67.38 250 SER A CA 1
ATOM 1996 C C . SER A 1 250 ? 8.371 7.987 -9.286 1.00 67.38 250 SER A C 1
ATOM 1998 O O . SER A 1 250 ? 8.387 9.131 -9.746 1.00 67.38 250 SER A O 1
ATOM 2000 N N . GLY A 1 251 ? 9.320 7.547 -8.454 1.00 68.62 251 GLY A N 1
ATOM 2001 C CA . GLY A 1 251 ? 10.551 8.287 -8.137 1.00 68.62 251 GLY A CA 1
ATOM 2002 C C . GLY A 1 251 ? 10.859 8.405 -6.641 1.00 68.62 251 GLY A C 1
ATOM 2003 O O . GLY A 1 251 ? 10.052 8.066 -5.785 1.00 68.62 251 GLY A O 1
ATOM 2004 N N . GLY A 1 252 ? 12.039 8.936 -6.298 1.00 71.12 252 GLY A N 1
ATOM 2005 C CA . GLY A 1 252 ? 12.485 9.054 -4.898 1.00 71.12 252 GLY A CA 1
ATOM 2006 C C . GLY A 1 252 ? 11.583 9.919 -4.000 1.00 71.12 252 GLY A C 1
ATOM 2007 O O . GLY A 1 252 ? 11.587 9.757 -2.782 1.00 71.12 252 GLY A O 1
ATOM 2008 N N . PHE A 1 253 ? 10.768 10.800 -4.591 1.00 80.69 253 PHE A N 1
ATOM 2009 C CA . PHE A 1 253 ? 9.796 11.633 -3.876 1.00 80.69 253 PHE A CA 1
ATOM 2010 C C . PHE A 1 253 ? 8.514 10.884 -3.472 1.00 80.69 253 PHE A C 1
ATOM 2012 O O . PHE A 1 253 ? 7.772 11.386 -2.629 1.00 80.69 253 PHE A O 1
ATOM 2019 N N . ALA A 1 254 ? 8.264 9.686 -4.014 1.00 82.44 254 ALA A N 1
ATOM 2020 C CA . ALA A 1 254 ? 7.062 8.897 -3.742 1.00 82.44 254 ALA A CA 1
ATOM 2021 C C . ALA A 1 254 ? 6.910 8.556 -2.257 1.00 82.44 254 ALA A C 1
ATOM 2023 O O . ALA A 1 254 ? 5.853 8.760 -1.664 1.00 82.44 254 ALA A O 1
ATOM 2024 N N . VAL A 1 255 ? 8.006 8.127 -1.627 1.00 84.50 255 VAL A N 1
ATOM 2025 C CA . VAL A 1 255 ? 8.037 7.768 -0.203 1.00 84.50 255 VAL A CA 1
ATOM 2026 C C . VAL A 1 255 ? 7.762 8.985 0.680 1.00 84.50 255 VAL A C 1
ATOM 2028 O O . VAL A 1 255 ? 7.000 8.895 1.645 1.00 84.50 255 VAL A O 1
ATOM 2031 N N . ALA A 1 256 ? 8.343 10.140 0.343 1.00 87.88 256 ALA A N 1
ATOM 2032 C CA . ALA A 1 256 ? 8.120 11.379 1.084 1.00 87.88 256 ALA A CA 1
ATOM 2033 C C . ALA A 1 256 ? 6.660 11.843 0.966 1.00 87.88 256 ALA A C 1
ATOM 2035 O O . ALA A 1 256 ? 6.026 12.146 1.978 1.00 87.88 256 ALA A O 1
ATOM 2036 N N . ALA A 1 257 ? 6.105 11.825 -0.249 1.00 87.06 257 ALA A N 1
ATOM 2037 C CA . ALA A 1 257 ? 4.705 12.153 -0.495 1.00 87.06 257 ALA A CA 1
ATOM 2038 C C . ALA A 1 257 ? 3.753 11.190 0.237 1.00 87.06 257 ALA A C 1
ATOM 2040 O O . ALA A 1 257 ? 2.809 11.645 0.883 1.00 87.06 257 ALA A O 1
ATOM 2041 N N . ALA A 1 258 ? 4.033 9.881 0.212 1.00 89.50 258 ALA A N 1
ATOM 2042 C CA . ALA A 1 258 ? 3.255 8.869 0.928 1.00 89.50 258 ALA A CA 1
ATOM 2043 C C . ALA A 1 258 ? 3.254 9.114 2.432 1.00 89.50 258 ALA A C 1
ATOM 2045 O O . ALA A 1 258 ? 2.201 9.103 3.064 1.00 89.50 258 ALA A O 1
ATOM 2046 N N . THR A 1 259 ? 4.430 9.378 2.993 1.00 90.81 259 THR A N 1
ATOM 2047 C CA . THR A 1 259 ? 4.585 9.608 4.430 1.00 90.81 259 THR A CA 1
ATOM 2048 C C . THR A 1 259 ? 3.811 10.848 4.867 1.00 90.81 259 THR A C 1
ATOM 2050 O O . THR A 1 259 ? 3.051 10.789 5.829 1.00 90.81 259 THR A O 1
ATOM 2053 N N . LEU A 1 260 ? 3.934 11.958 4.132 1.00 91.75 260 LEU A N 1
ATOM 2054 C CA . LEU A 1 260 ? 3.197 13.188 4.431 1.00 91.75 260 LEU A CA 1
ATOM 2055 C C . LEU A 1 260 ? 1.681 12.993 4.316 1.00 91.75 260 LEU A C 1
ATOM 2057 O O . LEU A 1 260 ? 0.939 13.454 5.184 1.00 91.75 260 LEU A O 1
ATOM 2061 N N . ALA A 1 261 ? 1.218 12.286 3.283 1.00 89.56 261 ALA A N 1
ATOM 2062 C CA . ALA A 1 261 ? -0.200 12.004 3.096 1.00 89.56 261 ALA A CA 1
ATOM 2063 C C . ALA A 1 261 ? -0.769 11.155 4.245 1.00 89.56 261 ALA A C 1
ATOM 2065 O O . ALA A 1 261 ? -1.811 11.503 4.801 1.00 89.56 261 ALA A O 1
ATOM 2066 N N . ILE A 1 262 ? -0.070 10.088 4.643 1.00 92.69 262 ILE A N 1
ATOM 2067 C CA . ILE A 1 262 ? -0.482 9.214 5.750 1.00 92.69 262 ILE A CA 1
ATOM 2068 C C . ILE A 1 262 ? -0.493 9.987 7.072 1.00 92.69 262 ILE A C 1
ATOM 2070 O O . ILE A 1 262 ? -1.486 9.940 7.788 1.00 92.69 262 ILE A O 1
ATOM 2074 N N . VAL A 1 263 ? 0.553 10.755 7.382 1.00 93.38 263 VAL A N 1
ATOM 2075 C CA . VAL A 1 263 ? 0.636 11.493 8.653 1.00 93.38 263 VAL A CA 1
ATOM 2076 C C . VAL A 1 263 ? -0.463 12.552 8.756 1.00 93.38 263 VAL A C 1
ATOM 2078 O O . VAL A 1 263 ? -1.138 12.654 9.777 1.00 93.38 263 VAL A O 1
ATOM 2081 N N . ILE A 1 264 ? -0.695 13.337 7.703 1.00 91.75 264 ILE A N 1
ATOM 2082 C CA . ILE A 1 264 ? -1.675 14.428 7.754 1.00 91.75 264 ILE A CA 1
ATOM 2083 C C . ILE A 1 264 ? -3.104 13.875 7.705 1.00 91.75 264 ILE A C 1
ATOM 2085 O O . ILE A 1 264 ? -3.914 14.163 8.592 1.00 91.75 264 ILE A O 1
ATOM 2089 N N . PHE A 1 265 ? -3.419 13.074 6.683 1.00 89.12 265 PHE A N 1
ATOM 2090 C CA . PHE A 1 265 ? -4.786 12.620 6.418 1.00 89.12 265 PHE A CA 1
ATOM 2091 C C . PHE A 1 265 ? -5.155 11.331 7.152 1.00 89.12 265 PHE A C 1
ATOM 2093 O O . PHE A 1 265 ? -6.318 11.152 7.502 1.00 89.12 265 PHE A O 1
ATOM 2100 N N . GLY A 1 266 ? -4.190 10.442 7.379 1.00 88.44 266 GLY A N 1
ATOM 2101 C CA . GLY A 1 266 ? -4.383 9.139 8.017 1.00 88.44 266 GLY A CA 1
ATOM 2102 C C . GLY A 1 266 ? -4.068 9.108 9.513 1.00 88.44 266 GLY A C 1
ATOM 2103 O O . GLY A 1 266 ? -4.372 8.105 10.152 1.00 88.44 266 GLY A O 1
ATOM 2104 N N . GLU A 1 267 ? -3.495 10.164 10.098 1.00 90.50 267 GLU A N 1
ATOM 2105 C CA . GLU A 1 267 ? -3.184 10.201 11.534 1.00 90.50 267 GLU A CA 1
ATOM 2106 C C . GLU A 1 267 ? -3.659 11.494 12.200 1.00 90.50 267 GLU A C 1
ATOM 2108 O O . GLU A 1 267 ? -4.613 11.450 12.973 1.00 90.50 267 GLU A O 1
ATOM 2113 N N . ILE A 1 268 ? -3.073 12.651 11.878 1.00 92.00 268 ILE A N 1
ATOM 2114 C CA . ILE A 1 268 ? -3.292 13.908 12.615 1.00 92.00 268 ILE A CA 1
ATOM 2115 C C . ILE A 1 268 ? -4.761 14.350 12.581 1.00 92.00 268 ILE A C 1
ATOM 2117 O O . ILE A 1 268 ? -5.362 14.586 13.634 1.00 92.00 268 ILE A O 1
ATOM 2121 N N . ILE A 1 269 ? -5.358 14.465 11.388 1.00 91.06 269 ILE A N 1
ATOM 2122 C CA . ILE A 1 269 ? -6.745 14.940 11.248 1.00 91.06 269 ILE A CA 1
ATOM 2123 C C . ILE A 1 269 ? -7.732 13.961 11.919 1.00 91.06 269 ILE A C 1
ATOM 2125 O O . ILE A 1 269 ? -8.532 14.400 12.756 1.00 91.06 269 ILE A O 1
ATOM 2129 N N . PRO A 1 270 ? -7.686 12.643 11.638 1.00 88.50 270 PRO A N 1
ATOM 2130 C CA . PRO A 1 270 ? -8.589 11.683 12.269 1.00 88.50 270 PRO A CA 1
ATOM 2131 C C . PRO A 1 270 ? -8.405 11.566 13.786 1.00 88.50 270 PRO A C 1
ATOM 2133 O O . PRO A 1 270 ? -9.400 11.482 14.511 1.00 88.50 270 PRO A O 1
ATOM 2136 N N . GLN A 1 271 ? -7.166 11.610 14.289 1.00 91.00 271 GLN A N 1
ATOM 2137 C CA . GLN A 1 271 ? -6.884 11.600 15.726 1.00 91.00 271 GLN A CA 1
ATOM 2138 C C . GLN A 1 271 ? -7.460 12.832 16.424 1.00 91.00 271 GLN A C 1
ATOM 2140 O O . GLN A 1 271 ? -8.068 12.694 17.486 1.00 91.00 271 GLN A O 1
ATOM 2145 N N . ALA A 1 272 ? -7.351 14.022 15.825 1.00 90.88 272 ALA A N 1
ATOM 2146 C CA . ALA A 1 272 ? -7.936 15.241 16.382 1.00 90.88 272 ALA A CA 1
ATOM 2147 C C . ALA A 1 272 ? -9.470 15.142 16.509 1.00 90.88 272 ALA A C 1
ATOM 2149 O O . ALA A 1 272 ? -10.045 15.560 17.519 1.00 90.88 272 ALA A O 1
ATOM 2150 N N . ILE A 1 273 ? -10.138 14.536 15.521 1.00 89.38 273 ILE A N 1
ATOM 2151 C CA . ILE A 1 273 ? -11.591 14.304 15.548 1.00 89.38 273 ILE A CA 1
ATOM 2152 C C . ILE A 1 273 ? -11.955 13.250 16.603 1.00 89.38 273 ILE A C 1
ATOM 2154 O O . ILE A 1 273 ? -12.870 13.470 17.404 1.00 89.38 273 ILE A O 1
ATOM 2158 N N . CYS A 1 274 ? -11.235 12.124 16.634 1.00 87.38 274 CYS A N 1
ATOM 2159 C CA . CYS A 1 274 ? -11.474 11.031 17.580 1.00 87.38 274 CYS A CA 1
ATOM 2160 C C . CYS A 1 274 ? -11.159 11.423 19.028 1.00 87.38 274 CYS A C 1
ATOM 2162 O O . CYS A 1 274 ? -11.810 10.924 19.938 1.00 87.38 274 CYS A O 1
ATOM 2164 N N . SER A 1 275 ? -10.237 12.359 19.255 1.00 87.56 275 SER A N 1
ATOM 2165 C CA . SER A 1 275 ? -9.969 12.925 20.581 1.00 87.56 275 SER A CA 1
ATOM 2166 C C . SER A 1 275 ? -11.201 13.642 21.153 1.00 87.56 275 SER A C 1
ATOM 2168 O O . SER A 1 275 ? -11.523 13.493 22.329 1.00 87.56 275 SER A O 1
ATOM 2170 N N . ARG A 1 276 ? -11.963 14.353 20.308 1.00 86.25 276 ARG A N 1
ATOM 2171 C CA . ARG A 1 276 ? -13.181 15.075 20.726 1.00 86.25 276 ARG A CA 1
ATOM 2172 C C . ARG A 1 276 ? -14.442 14.209 20.736 1.00 86.25 276 ARG A C 1
ATOM 2174 O O . ARG A 1 276 ? -15.320 14.428 21.562 1.00 86.25 276 ARG A O 1
ATOM 2181 N N . HIS A 1 277 ? -14.555 13.243 19.821 1.00 87.06 277 HIS A N 1
ATOM 2182 C CA . HIS A 1 277 ? -15.780 12.456 19.606 1.00 87.06 277 HIS A CA 1
ATOM 2183 C C . HIS A 1 277 ? -15.571 10.937 19.731 1.00 87.06 277 HIS A C 1
ATOM 2185 O O . HIS A 1 277 ? -16.322 10.154 19.142 1.00 87.06 277 HIS A O 1
ATOM 2191 N N . GLY A 1 278 ? -14.570 10.503 20.503 1.00 84.88 278 GLY A N 1
ATOM 2192 C CA . GLY A 1 278 ? -14.122 9.107 20.566 1.00 84.88 278 GLY A CA 1
ATOM 2193 C C . GLY A 1 278 ? -15.217 8.106 20.930 1.00 84.88 278 GLY A C 1
ATOM 2194 O O . GLY A 1 278 ? -15.308 7.051 20.306 1.00 84.88 278 GLY A O 1
ATOM 2195 N N . LEU A 1 279 ? -16.116 8.456 21.858 1.00 85.00 279 LEU A N 1
ATOM 2196 C CA . LEU A 1 279 ? -17.217 7.576 22.270 1.00 85.00 279 LEU A CA 1
ATOM 2197 C C . LEU A 1 279 ? -18.220 7.322 21.127 1.00 85.00 279 LEU A C 1
ATOM 2199 O O . LEU A 1 279 ? -18.654 6.191 20.907 1.00 85.00 279 LEU A O 1
ATOM 2203 N N . LYS A 1 280 ? -18.555 8.367 20.360 1.00 88.06 280 LYS A N 1
ATOM 2204 C CA . LYS A 1 280 ? -19.475 8.276 19.218 1.00 88.06 280 LYS A CA 1
ATOM 2205 C C . LYS A 1 280 ? -18.831 7.512 18.061 1.00 88.06 280 LYS A C 1
ATOM 2207 O O . LYS A 1 280 ? -19.410 6.540 17.576 1.00 88.06 280 LYS A O 1
ATOM 2212 N N . VAL A 1 281 ? -17.622 7.912 17.662 1.00 88.06 281 VAL A N 1
ATOM 2213 C CA . VAL A 1 281 ? -16.893 7.301 16.537 1.00 88.06 281 VAL A CA 1
ATOM 2214 C C . VAL A 1 281 ? -16.566 5.835 16.833 1.00 88.06 281 VAL A C 1
ATOM 2216 O O . VAL A 1 281 ? -16.839 4.965 16.006 1.00 88.06 281 VAL A O 1
ATOM 2219 N N . GLY A 1 282 ? -16.078 5.532 18.039 1.00 86.25 282 GLY A N 1
ATOM 2220 C CA . GLY A 1 282 ? -15.777 4.167 18.470 1.00 86.25 282 GLY A CA 1
ATOM 2221 C C . GLY A 1 282 ? -17.014 3.270 18.534 1.00 86.25 282 GLY A C 1
ATOM 2222 O O . GLY A 1 282 ? -16.936 2.089 18.204 1.00 86.25 282 GLY A O 1
ATOM 2223 N N . SER A 1 283 ? -18.186 3.809 18.894 1.00 87.38 283 SER A N 1
ATOM 2224 C CA . SER A 1 283 ? -19.414 3.010 18.918 1.00 87.38 283 SER A CA 1
ATOM 2225 C C . SER A 1 283 ? -19.973 2.732 17.524 1.00 87.38 283 SER A C 1
ATOM 2227 O O . SER A 1 283 ? -20.497 1.641 17.300 1.00 87.38 283 SER A O 1
ATOM 2229 N N . GLN A 1 284 ? -19.873 3.683 16.591 1.00 89.25 284 GLN A N 1
ATOM 2230 C CA . GLN A 1 284 ? -20.331 3.483 15.212 1.00 89.25 284 GLN A CA 1
ATOM 2231 C C . GLN A 1 284 ? -19.438 2.499 14.452 1.00 89.25 284 GLN A C 1
ATOM 2233 O O . GLN A 1 284 ? -19.928 1.722 13.638 1.00 89.25 284 GLN A O 1
ATOM 2238 N N . THR A 1 285 ? -18.143 2.491 14.757 1.00 88.94 285 THR A N 1
ATOM 2239 C CA . THR A 1 285 ? -17.153 1.648 14.075 1.00 88.94 285 THR A CA 1
ATOM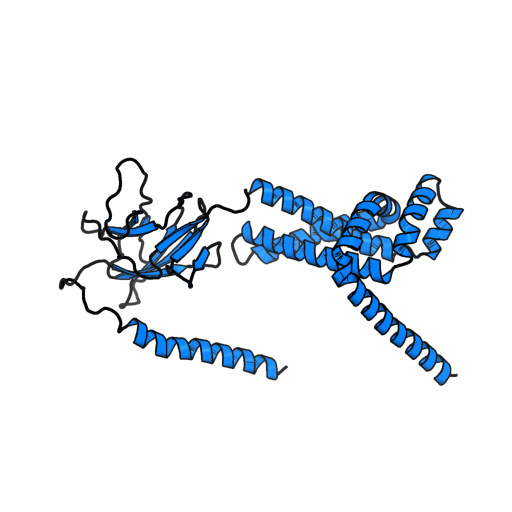 2240 C C . THR A 1 285 ? -16.865 0.329 14.786 1.00 88.94 285 THR A C 1
ATOM 2242 O O . THR A 1 285 ? -16.084 -0.475 14.291 1.00 88.94 285 THR A O 1
ATOM 2245 N N . ILE A 1 286 ? -17.565 0.042 15.890 1.00 87.31 286 ILE A N 1
ATOM 2246 C CA . ILE A 1 286 ? -17.360 -1.164 16.703 1.00 87.31 286 ILE A CA 1
ATOM 2247 C C . ILE A 1 286 ? -17.468 -2.464 15.896 1.00 87.31 286 ILE A C 1
ATOM 2249 O O . ILE A 1 286 ? -16.693 -3.386 16.130 1.00 87.31 286 ILE A O 1
ATOM 2253 N N . LEU A 1 287 ? -18.389 -2.525 14.927 1.00 87.50 287 LEU A N 1
ATOM 2254 C CA . LEU A 1 287 ? -18.580 -3.697 14.066 1.00 87.50 287 LEU A CA 1
ATOM 2255 C C . LEU A 1 287 ? -17.372 -3.918 13.152 1.00 87.50 287 LEU A C 1
ATOM 2257 O O . LEU A 1 287 ? -16.900 -5.042 13.007 1.00 87.50 287 LEU A O 1
ATOM 2261 N N . LEU A 1 288 ? -16.838 -2.835 12.586 1.00 88.19 288 LEU A N 1
ATOM 2262 C CA . LEU A 1 288 ? -15.641 -2.877 11.755 1.00 88.19 288 LEU A CA 1
ATOM 2263 C C . LEU A 1 288 ? -14.424 -3.305 12.585 1.00 88.19 288 LEU A C 1
ATOM 2265 O O . LEU A 1 288 ? -13.679 -4.192 12.177 1.00 88.19 288 LEU A O 1
ATOM 2269 N N . THR A 1 289 ? -14.265 -2.755 13.790 1.00 86.88 289 THR A N 1
ATOM 2270 C CA . THR A 1 289 ? -13.182 -3.134 14.708 1.00 86.88 289 THR A CA 1
ATOM 2271 C C . THR A 1 289 ? -13.286 -4.600 15.139 1.00 86.88 289 THR A C 1
ATOM 2273 O O . THR A 1 289 ? -12.270 -5.281 15.239 1.00 86.88 289 THR A O 1
ATOM 2276 N N . GLN A 1 290 ? -14.498 -5.119 15.362 1.00 86.94 290 GLN A N 1
ATOM 2277 C CA . GLN A 1 290 ? -14.744 -6.541 15.646 1.00 86.94 290 GLN A CA 1
ATOM 2278 C C . GLN A 1 290 ? -14.378 -7.446 14.472 1.00 86.94 290 GLN A C 1
ATOM 2280 O O . GLN A 1 290 ? -13.724 -8.466 14.684 1.00 86.94 290 GLN A O 1
ATOM 2285 N N . LEU A 1 291 ? -14.722 -7.053 13.246 1.00 88.75 291 LEU A N 1
ATOM 2286 C CA . LEU A 1 291 ? -14.329 -7.782 12.044 1.00 88.75 291 LEU A CA 1
ATOM 2287 C C . LEU A 1 291 ? -12.800 -7.848 11.903 1.00 88.75 291 LEU A C 1
ATOM 2289 O O . LEU A 1 291 ? -12.252 -8.927 11.690 1.00 88.75 291 LEU A O 1
ATOM 2293 N N . PHE A 1 292 ? -12.099 -6.731 12.114 1.00 86.12 292 PHE A N 1
ATOM 2294 C CA . PHE A 1 292 ? -10.633 -6.704 12.091 1.00 86.12 292 PHE A CA 1
ATOM 2295 C C . PHE A 1 292 ? -9.997 -7.478 13.249 1.00 86.12 292 PHE A C 1
ATOM 2297 O O . PHE A 1 292 ? -8.983 -8.143 13.047 1.00 86.12 292 PHE A O 1
ATOM 2304 N N . MET A 1 293 ? -10.591 -7.456 14.445 1.00 85.81 293 MET A N 1
ATOM 2305 C CA . MET A 1 293 ? -10.151 -8.310 15.554 1.00 85.81 293 MET A CA 1
ATOM 2306 C C . MET A 1 293 ? -10.220 -9.785 15.173 1.00 85.81 293 MET A C 1
ATOM 2308 O O . MET A 1 293 ? -9.258 -10.502 15.417 1.00 85.81 293 MET A O 1
ATOM 2312 N N . ILE A 1 294 ? -11.306 -10.231 14.535 1.00 87.56 294 ILE A N 1
ATOM 2313 C CA . ILE A 1 294 ? -11.446 -11.624 14.093 1.00 87.56 294 ILE A CA 1
ATOM 2314 C C . ILE A 1 294 ? -10.444 -11.951 12.981 1.00 87.56 294 ILE A C 1
ATOM 2316 O O . ILE A 1 294 ? -9.804 -12.994 13.033 1.00 87.56 294 ILE A O 1
ATOM 2320 N N . LEU A 1 295 ? -10.266 -11.056 12.008 1.00 87.81 295 LEU A N 1
ATOM 2321 C CA . LEU A 1 295 ? -9.320 -11.252 10.907 1.00 87.81 295 LEU A CA 1
ATOM 2322 C C . LEU A 1 295 ? -7.869 -11.343 11.398 1.00 87.81 295 LEU A C 1
ATOM 2324 O O . LEU A 1 295 ? -7.093 -12.166 10.920 1.00 87.81 295 LEU A O 1
ATOM 2328 N N . THR A 1 296 ? -7.500 -10.502 12.362 1.00 85.19 296 THR A N 1
ATOM 2329 C CA . THR A 1 296 ? -6.133 -10.442 12.892 1.00 85.19 296 THR A CA 1
ATOM 2330 C C . THR A 1 296 ? -5.878 -11.423 14.031 1.00 85.19 296 THR A C 1
ATOM 2332 O O . THR A 1 296 ? -4.714 -11.594 14.381 1.00 85.19 296 THR A O 1
ATOM 2335 N N . LEU A 1 297 ? -6.903 -12.115 14.559 1.00 86.38 297 LEU A N 1
ATOM 2336 C CA . LEU A 1 297 ? -6.796 -13.103 15.646 1.00 86.38 297 LEU A CA 1
ATOM 2337 C C . LEU A 1 297 ? -5.560 -14.015 15.581 1.00 86.38 297 LEU A C 1
ATOM 2339 O O . LEU A 1 297 ? -4.893 -14.119 16.612 1.00 86.38 297 LEU A O 1
ATOM 2343 N N . PRO A 1 298 ? -5.219 -14.669 14.445 1.00 87.00 298 PRO A N 1
ATOM 2344 C CA . PRO A 1 298 ? -4.079 -15.589 14.405 1.00 87.00 298 PRO A CA 1
ATOM 2345 C C . PRO A 1 298 ? -2.747 -14.921 14.766 1.00 87.00 298 PRO A C 1
ATOM 2347 O O . PRO A 1 298 ? -1.857 -15.581 15.292 1.00 87.00 298 PRO A O 1
ATOM 2350 N N . ILE A 1 299 ? -2.618 -13.613 14.528 1.00 86.06 299 ILE A N 1
ATOM 2351 C CA . ILE A 1 299 ? -1.391 -12.845 14.771 1.00 86.06 299 ILE A CA 1
ATOM 2352 C C . ILE A 1 299 ? -1.521 -11.984 16.036 1.00 86.06 299 ILE A C 1
ATOM 2354 O O . ILE A 1 299 ? -0.601 -11.914 16.849 1.00 86.06 299 ILE A O 1
ATOM 2358 N N . SER A 1 300 ? -2.669 -11.339 16.247 1.00 83.00 300 SER A N 1
ATOM 2359 C CA . SER A 1 300 ? -2.892 -10.431 17.374 1.00 83.00 300 SER A CA 1
ATOM 2360 C C . SER A 1 300 ? -3.032 -11.169 18.705 1.00 83.00 300 SER A C 1
ATOM 2362 O O . SER A 1 300 ? -2.621 -10.633 19.733 1.00 83.00 300 SER A O 1
ATOM 2364 N N . PHE A 1 301 ? -3.531 -12.411 18.715 1.00 84.69 301 PHE A N 1
ATOM 2365 C CA . PHE A 1 301 ? -3.631 -13.215 19.934 1.00 84.69 301 PHE A CA 1
ATOM 2366 C C . PHE A 1 301 ? -2.261 -13.547 20.559 1.00 84.69 301 PHE A C 1
ATOM 2368 O O . PHE A 1 301 ? -2.065 -13.184 21.724 1.00 84.69 301 PHE A O 1
ATOM 2375 N N . PRO A 1 302 ? -1.286 -14.154 19.844 1.00 85.94 302 PRO A N 1
ATOM 2376 C CA . PRO A 1 302 ? 0.031 -14.426 20.423 1.00 85.94 302 PRO A CA 1
ATOM 2377 C C . PRO A 1 302 ? 0.774 -13.141 20.810 1.00 85.94 302 PRO A C 1
ATOM 2379 O O . PRO A 1 302 ? 1.401 -13.105 21.867 1.00 85.94 302 PRO A O 1
ATOM 2382 N N . LEU A 1 303 ? 0.640 -12.063 20.027 1.00 84.69 303 LEU A N 1
ATOM 2383 C CA . LEU A 1 303 ? 1.212 -10.757 20.374 1.00 84.69 303 LEU A CA 1
ATOM 2384 C C . LEU A 1 303 ? 0.612 -10.185 21.663 1.00 84.69 303 LEU A C 1
ATOM 2386 O O . LEU A 1 303 ? 1.350 -9.705 22.520 1.00 84.69 303 LEU A O 1
ATOM 2390 N N . SER A 1 304 ? -0.709 -10.273 21.832 1.00 85.56 304 SER A N 1
ATOM 2391 C CA . SER A 1 304 ? -1.375 -9.806 23.052 1.00 85.56 304 SER A CA 1
ATOM 2392 C C . SER A 1 304 ? -0.966 -10.621 24.278 1.00 85.56 304 SER A C 1
ATOM 2394 O O . SER A 1 304 ? -0.712 -10.046 25.328 1.00 85.56 304 SER A O 1
ATOM 2396 N N . LYS A 1 305 ? -0.792 -11.942 24.131 1.00 84.00 305 LYS A N 1
ATOM 2397 C CA . LYS A 1 305 ? -0.284 -12.818 25.196 1.00 84.00 305 LYS A CA 1
ATOM 2398 C C . LYS A 1 305 ? 1.160 -12.507 25.570 1.00 84.00 305 LYS A C 1
ATOM 2400 O O . LYS A 1 305 ? 1.492 -12.525 26.751 1.00 84.00 305 LYS A O 1
ATOM 2405 N N . LEU A 1 306 ? 2.003 -12.214 24.583 1.00 86.12 306 LEU A N 1
ATOM 2406 C CA . LEU A 1 306 ? 3.375 -11.778 24.818 1.00 86.12 306 LEU A CA 1
ATOM 2407 C C . LEU A 1 306 ? 3.400 -10.442 25.571 1.00 86.12 306 LEU A C 1
ATOM 2409 O O . LEU A 1 306 ? 4.152 -10.300 26.532 1.00 86.12 306 LEU A O 1
ATOM 2413 N N . LEU A 1 307 ? 2.553 -9.490 25.172 1.00 83.12 307 LEU A N 1
ATOM 2414 C CA . LEU A 1 307 ? 2.431 -8.205 25.853 1.00 83.12 307 LEU A CA 1
ATOM 2415 C C . LEU A 1 307 ? 1.945 -8.385 27.297 1.00 83.12 307 LEU A C 1
ATOM 2417 O O . LEU A 1 307 ? 2.543 -7.809 28.199 1.00 83.12 307 LEU A O 1
ATOM 2421 N N . ASP A 1 308 ? 0.927 -9.222 27.521 1.00 84.31 308 ASP A N 1
ATOM 2422 C CA . ASP A 1 308 ? 0.418 -9.562 28.855 1.00 84.31 308 ASP A CA 1
ATOM 2423 C C . ASP A 1 308 ? 1.505 -10.201 29.732 1.00 84.31 308 ASP A C 1
ATOM 2425 O O . ASP A 1 308 ? 1.618 -9.867 30.907 1.00 84.31 308 ASP A O 1
ATOM 2429 N N . PHE A 1 309 ? 2.330 -11.089 29.167 1.00 84.31 309 PHE A N 1
ATOM 2430 C CA . PHE A 1 309 ? 3.440 -11.726 29.879 1.00 84.31 309 PHE A CA 1
ATOM 2431 C C . PHE A 1 309 ? 4.529 -10.717 30.267 1.00 84.31 309 PHE A C 1
ATOM 2433 O O . PHE A 1 309 ? 4.984 -10.699 31.409 1.00 84.31 309 PHE A O 1
ATOM 2440 N N . ILE A 1 310 ? 4.925 -9.840 29.338 1.00 83.38 310 ILE A N 1
ATOM 2441 C CA . ILE A 1 310 ? 5.931 -8.801 29.596 1.00 83.38 310 ILE A CA 1
ATOM 2442 C C . ILE A 1 310 ? 5.420 -7.809 30.648 1.00 83.38 310 ILE A C 1
ATOM 2444 O O . ILE A 1 310 ? 6.140 -7.511 31.599 1.00 83.38 310 ILE A O 1
ATOM 2448 N N . LEU A 1 311 ? 4.180 -7.324 30.519 1.00 78.56 311 LEU A N 1
ATOM 2449 C CA . LEU A 1 311 ? 3.587 -6.404 31.494 1.00 78.56 311 LEU A CA 1
ATOM 2450 C C . LEU A 1 311 ? 3.377 -7.067 32.858 1.00 78.56 311 LEU A C 1
ATOM 2452 O O . LEU A 1 311 ? 3.632 -6.426 33.873 1.00 78.56 311 LEU A O 1
ATOM 2456 N N . GLY A 1 312 ? 2.953 -8.332 32.889 1.00 74.25 312 GLY A N 1
ATOM 2457 C CA . GLY A 1 312 ? 2.805 -9.106 34.122 1.00 74.25 312 GLY A CA 1
ATOM 2458 C C . GLY A 1 312 ? 4.117 -9.177 34.898 1.00 74.25 312 GLY A C 1
ATOM 2459 O O . GLY A 1 312 ? 4.157 -8.797 36.064 1.00 74.25 312 GLY A O 1
ATOM 2460 N N . ASN A 1 313 ? 5.214 -9.517 34.216 1.00 72.88 313 ASN A N 1
ATOM 2461 C CA . ASN A 1 313 ? 6.546 -9.537 34.821 1.00 72.88 313 ASN A CA 1
ATOM 2462 C C . ASN A 1 313 ? 6.985 -8.148 35.315 1.00 72.88 313 ASN A C 1
ATOM 2464 O O . ASN A 1 313 ? 7.626 -8.040 36.357 1.00 72.88 313 ASN A O 1
ATOM 2468 N N . ILE A 1 314 ? 6.656 -7.070 34.593 1.00 71.44 314 ILE A N 1
ATOM 2469 C CA . ILE A 1 314 ? 6.980 -5.700 35.025 1.00 71.44 314 ILE A CA 1
ATOM 2470 C C . ILE A 1 314 ? 6.207 -5.338 36.297 1.00 71.44 314 ILE A C 1
ATOM 2472 O O . ILE A 1 314 ? 6.802 -4.801 37.229 1.00 71.44 314 ILE A O 1
ATOM 2476 N N . LEU A 1 315 ? 4.909 -5.641 36.368 1.00 67.81 315 LEU A N 1
ATOM 2477 C CA . LEU A 1 315 ? 4.089 -5.352 37.546 1.00 67.81 315 LEU A CA 1
ATOM 2478 C C . LEU A 1 315 ? 4.541 -6.173 38.759 1.00 67.81 315 LEU A C 1
ATOM 2480 O O . LEU A 1 315 ? 4.703 -5.605 39.837 1.00 67.81 315 LEU A O 1
ATOM 2484 N N . GLU A 1 316 ? 4.836 -7.462 38.577 1.00 64.62 316 GLU A N 1
ATOM 2485 C CA . GLU A 1 316 ? 5.389 -8.319 39.635 1.00 64.62 316 GLU A CA 1
ATOM 2486 C C . GLU A 1 316 ? 6.748 -7.816 40.137 1.00 64.62 316 GLU A C 1
ATOM 2488 O O . GLU A 1 316 ? 6.975 -7.739 41.344 1.00 64.62 316 GLU A O 1
ATOM 2493 N N . ASN A 1 317 ? 7.642 -7.409 39.231 1.00 66.75 317 ASN A N 1
ATOM 2494 C CA . ASN A 1 317 ? 8.942 -6.845 39.599 1.00 66.75 317 ASN A CA 1
ATOM 2495 C C . ASN A 1 317 ? 8.814 -5.475 40.279 1.00 66.75 317 ASN A C 1
ATOM 2497 O O . ASN A 1 317 ? 9.610 -5.157 41.158 1.00 66.75 317 ASN A O 1
ATOM 2501 N N . THR A 1 318 ? 7.808 -4.675 39.915 1.00 63.88 318 THR A N 1
ATOM 2502 C CA . THR A 1 318 ? 7.554 -3.373 40.551 1.00 63.88 318 THR A CA 1
ATOM 2503 C C . THR A 1 318 ? 6.986 -3.551 41.960 1.00 63.88 318 THR A C 1
ATOM 2505 O O . THR A 1 318 ? 7.408 -2.845 42.872 1.00 63.88 318 THR A O 1
ATOM 2508 N N . GLN A 1 319 ? 6.092 -4.525 42.174 1.00 63.75 319 GLN A N 1
ATOM 2509 C CA . GLN A 1 319 ? 5.594 -4.853 43.515 1.00 63.75 319 GLN A CA 1
ATOM 2510 C C . GLN A 1 319 ? 6.688 -5.462 44.400 1.00 63.75 319 GLN A C 1
ATOM 2512 O O . GLN A 1 319 ? 6.867 -5.003 45.522 1.00 63.75 319 GLN A O 1
ATOM 2517 N N . ARG A 1 320 ? 7.511 -6.386 43.879 1.00 63.31 320 ARG A N 1
ATOM 2518 C CA . ARG A 1 320 ? 8.702 -6.885 44.600 1.00 63.31 320 ARG A CA 1
ATOM 2519 C C . ARG A 1 320 ? 9.711 -5.790 44.927 1.00 63.31 320 ARG A C 1
ATOM 2521 O O . ARG A 1 320 ? 10.353 -5.851 45.966 1.00 63.31 320 ARG A O 1
ATOM 2528 N N . GLY A 1 321 ? 9.895 -4.823 44.030 1.00 66.75 321 GLY A N 1
ATOM 2529 C CA . GLY A 1 321 ? 10.747 -3.665 44.285 1.00 66.75 321 GLY A CA 1
ATOM 2530 C C . GLY A 1 321 ? 10.216 -2.827 45.446 1.00 66.75 321 GLY A C 1
ATOM 2531 O O . GLY A 1 321 ? 10.989 -2.443 46.313 1.00 66.75 321 GLY A O 1
ATOM 2532 N N . TYR A 1 322 ? 8.902 -2.600 45.507 1.00 56.91 322 TYR A N 1
ATOM 2533 C CA . TYR A 1 322 ? 8.273 -1.852 46.596 1.00 56.91 322 TYR A CA 1
ATOM 2534 C C . TYR A 1 322 ? 8.351 -2.602 47.938 1.00 56.91 322 TYR A C 1
ATOM 2536 O O . TYR A 1 322 ? 8.771 -2.009 48.925 1.00 56.91 322 TYR A O 1
ATOM 2544 N N . ASP A 1 323 ? 8.070 -3.909 47.956 1.00 61.25 323 ASP A N 1
ATOM 2545 C CA . ASP A 1 323 ? 8.142 -4.742 49.169 1.00 61.25 323 ASP A CA 1
ATOM 2546 C C . ASP A 1 323 ? 9.574 -4.950 49.695 1.00 61.25 323 ASP A C 1
ATOM 2548 O O . ASP A 1 323 ? 9.755 -5.178 50.883 1.00 61.25 323 ASP A O 1
ATOM 2552 N N . ASN A 1 324 ? 10.604 -4.855 48.846 1.00 60.91 324 ASN A N 1
ATOM 2553 C CA . ASN A 1 324 ? 12.009 -4.959 49.269 1.00 60.91 324 ASN A CA 1
ATOM 2554 C C . ASN A 1 324 ? 12.624 -3.617 49.718 1.00 60.91 324 ASN A C 1
ATOM 2556 O O . ASN A 1 324 ? 13.795 -3.590 50.101 1.00 60.91 324 ASN A O 1
ATOM 2560 N N . THR A 1 325 ? 11.884 -2.505 49.619 1.00 55.84 325 THR A N 1
ATOM 2561 C CA . THR A 1 325 ? 12.357 -1.161 50.015 1.00 55.84 325 THR A CA 1
ATOM 2562 C C . THR A 1 325 ? 11.666 -0.639 51.289 1.00 55.84 325 THR A C 1
ATOM 2564 O O . THR A 1 325 ? 11.972 0.468 51.732 1.00 55.84 325 THR A O 1
ATOM 2567 N N . ILE A 1 326 ? 10.751 -1.418 51.877 1.00 46.56 326 ILE A N 1
ATOM 2568 C CA . ILE A 1 326 ? 10.086 -1.173 53.172 1.00 46.56 326 ILE A CA 1
ATOM 2569 C C . ILE A 1 326 ? 10.641 -2.173 54.188 1.00 46.56 326 ILE A C 1
ATOM 2571 O O . ILE A 1 326 ? 10.861 -1.759 55.348 1.00 46.56 326 ILE A O 1
#

Radius of gyration: 30.24 Å; chains: 1; bounding box: 64×35×98 Å